Protein AF-A0A1F6HW99-F1 (afdb_monomer_lite)

pLDDT: mean 79.61, std 15.17, range [30.72, 96.81]

Sequence (226 aa):
MNMTMTPEEKVKQETLWVLEHLQEENIVTEEDTIIRFNLVNAIGANVPSHERQKQIIRMLHREKAIKISKETKRGFELRVLKHKFNEIYHFYHEQQGETTATVITQDDSRPLLKVEGTWGYLKFGKYGTKIKIGKANPRASRAFKLLQSLSEPWEVNKTIDAVFEAIRSPKDQDDSRLLDWNTAKTRKVEIIQTAIKELQRDNKLKGKIRFVFNNDKTIVKAVRLV

Radius of gyration: 23.96 Å; chains: 1; bounding box: 46×34×72 Å

Structure (mmCIF, N/CA/C/O backbone):
data_AF-A0A1F6HW99-F1
#
_entry.id   AF-A0A1F6HW99-F1
#
loop_
_atom_site.group_PDB
_atom_site.id
_atom_site.type_symbol
_atom_site.label_atom_id
_atom_site.label_alt_id
_atom_site.label_comp_id
_atom_site.label_asym_id
_atom_site.label_entity_id
_atom_site.label_seq_id
_atom_site.pdbx_PDB_ins_code
_atom_site.Cartn_x
_atom_site.Cartn_y
_atom_site.Cartn_z
_atom_site.occupancy
_atom_site.B_iso_or_equiv
_atom_site.auth_seq_id
_atom_site.auth_comp_id
_atom_site.auth_asym_id
_atom_site.auth_atom_id
_atom_site.pdbx_PDB_model_num
ATOM 1 N N . MET A 1 1 ? 5.426 -21.859 38.510 1.00 34.19 1 MET A N 1
ATOM 2 C CA . MET A 1 1 ? 5.883 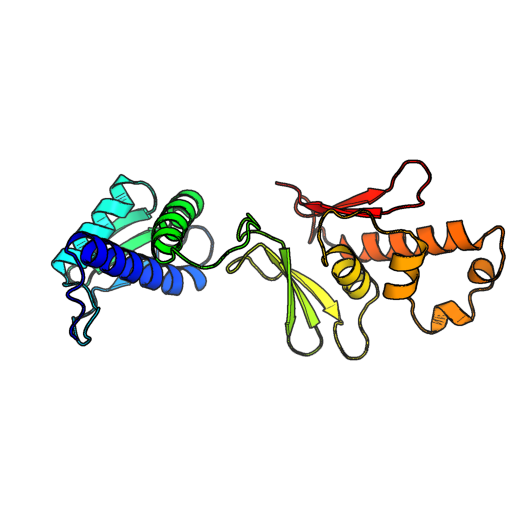-20.576 39.082 1.00 34.19 1 MET A CA 1
ATOM 3 C C . MET A 1 1 ? 4.934 -19.501 38.584 1.00 34.19 1 MET A C 1
ATOM 5 O O . MET A 1 1 ? 4.917 -19.244 37.389 1.00 34.19 1 MET A O 1
ATOM 9 N N . ASN A 1 2 ? 4.078 -18.971 39.462 1.00 38.03 2 ASN A N 1
ATOM 10 C CA . ASN A 1 2 ? 3.153 -17.892 39.118 1.00 38.03 2 ASN A CA 1
ATOM 11 C C . ASN A 1 2 ? 3.969 -16.610 38.960 1.00 38.03 2 ASN A C 1
ATOM 13 O O . ASN A 1 2 ? 4.393 -16.035 39.958 1.00 38.03 2 ASN A O 1
ATOM 17 N N . MET A 1 3 ? 4.226 -16.195 37.721 1.00 45.22 3 MET A N 1
ATOM 18 C CA . MET A 1 3 ? 4.759 -14.863 37.456 1.00 45.22 3 MET A CA 1
ATOM 19 C C . MET A 1 3 ? 3.652 -13.867 37.810 1.00 45.22 3 MET A C 1
ATOM 21 O O . MET A 1 3 ? 2.697 -13.686 37.058 1.00 45.22 3 MET A O 1
ATOM 25 N N . THR A 1 4 ? 3.713 -13.298 39.012 1.00 58.72 4 THR A N 1
ATOM 26 C CA . THR A 1 4 ? 2.857 -12.181 39.408 1.00 58.72 4 THR A CA 1
ATOM 27 C C . THR A 1 4 ? 3.208 -10.991 38.533 1.00 58.72 4 THR A C 1
ATOM 29 O O . THR A 1 4 ? 4.248 -10.367 38.719 1.00 58.72 4 THR A O 1
ATOM 32 N N . MET A 1 5 ? 2.335 -10.724 37.570 1.00 65.44 5 MET A N 1
ATOM 33 C CA . MET A 1 5 ? 2.355 -9.540 36.726 1.00 65.44 5 MET A CA 1
ATOM 34 C C . MET A 1 5 ? 2.449 -8.285 37.597 1.00 65.44 5 MET A C 1
ATOM 36 O O . MET A 1 5 ? 1.689 -8.132 38.561 1.00 65.44 5 MET A O 1
ATOM 40 N N . THR A 1 6 ? 3.394 -7.403 37.290 1.00 77.25 6 THR A N 1
ATOM 41 C CA . THR A 1 6 ? 3.574 -6.160 38.042 1.00 77.25 6 THR A CA 1
ATOM 42 C C . THR A 1 6 ? 2.363 -5.233 37.845 1.00 77.25 6 THR A C 1
ATOM 44 O O . THR A 1 6 ? 1.657 -5.329 36.833 1.00 77.25 6 THR A O 1
ATOM 47 N N . PRO A 1 7 ? 2.086 -4.306 38.783 1.00 72.94 7 PRO A N 1
ATOM 48 C CA . PRO A 1 7 ? 0.990 -3.347 38.631 1.00 72.94 7 PRO A CA 1
ATOM 49 C C . PRO A 1 7 ? 1.069 -2.536 37.328 1.00 72.94 7 PRO A C 1
ATOM 51 O O . PRO A 1 7 ? 0.041 -2.252 36.717 1.00 72.94 7 PRO A O 1
ATOM 54 N N . GLU A 1 8 ? 2.279 -2.202 36.877 1.00 72.00 8 GLU A N 1
ATOM 55 C CA . GLU A 1 8 ? 2.507 -1.466 35.630 1.00 72.00 8 GLU A CA 1
ATOM 56 C C . GLU A 1 8 ? 2.213 -2.314 34.391 1.00 72.00 8 GLU A C 1
ATOM 58 O O . GLU A 1 8 ? 1.542 -1.851 33.468 1.00 72.00 8 GLU A O 1
ATOM 63 N N . GLU A 1 9 ? 2.648 -3.574 34.374 1.00 74.62 9 GLU A N 1
ATOM 64 C CA . GLU A 1 9 ? 2.335 -4.507 33.288 1.00 74.62 9 GLU A CA 1
ATOM 65 C C . GLU A 1 9 ? 0.830 -4.756 33.192 1.00 74.62 9 GLU A C 1
ATOM 67 O O . GLU A 1 9 ? 0.276 -4.754 32.091 1.00 74.62 9 GLU A O 1
ATOM 72 N N . LYS A 1 10 ? 0.146 -4.877 34.337 1.00 78.94 10 LYS A N 1
ATOM 73 C CA . LYS A 1 10 ? -1.314 -5.003 34.398 1.00 78.94 10 LYS A CA 1
ATOM 74 C C . LYS A 1 10 ? -2.009 -3.797 33.769 1.00 78.94 10 LYS A C 1
ATOM 76 O O . LYS A 1 10 ? -2.900 -3.961 32.941 1.00 78.94 10 LYS A O 1
ATOM 81 N N . VAL A 1 11 ? -1.566 -2.582 34.096 1.00 80.44 11 VAL A N 1
ATOM 82 C CA . VAL A 1 11 ? -2.090 -1.347 33.490 1.00 80.44 11 VAL A CA 1
ATOM 83 C C . VAL A 1 11 ? -1.883 -1.332 31.973 1.00 80.44 11 VAL A C 1
ATOM 85 O O . VAL A 1 11 ? -2.802 -0.952 31.240 1.00 80.44 11 VAL A O 1
ATOM 88 N N . LYS A 1 12 ? -0.707 -1.754 31.495 1.00 82.00 12 LYS A N 1
ATOM 89 C 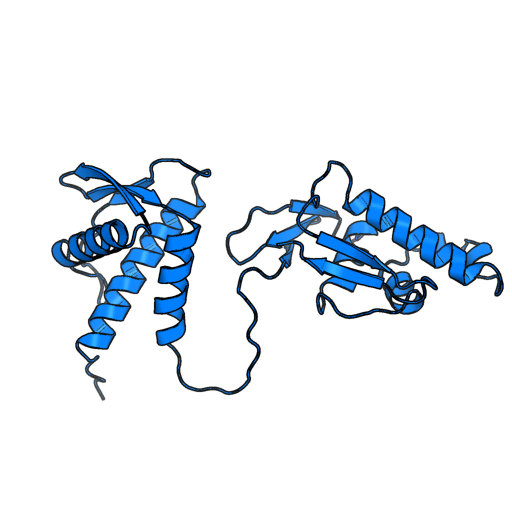CA . LYS A 1 12 ? -0.396 -1.826 30.059 1.00 82.00 12 LYS A CA 1
ATOM 90 C C . LYS A 1 12 ? -1.292 -2.828 29.341 1.00 82.00 12 LYS A C 1
ATOM 92 O O . LYS A 1 12 ? -1.879 -2.483 28.321 1.00 82.00 12 LYS A O 1
ATOM 97 N N . GLN A 1 13 ? -1.446 -4.028 29.893 1.00 82.38 13 GLN A N 1
ATOM 98 C CA . GLN A 1 13 ? -2.299 -5.071 29.325 1.00 82.38 13 GLN A CA 1
ATOM 99 C C . GLN A 1 13 ? -3.769 -4.641 29.277 1.00 82.38 13 GLN A C 1
ATOM 101 O O . GLN A 1 13 ? -4.424 -4.803 28.252 1.00 82.38 13 GLN A O 1
ATOM 106 N N . GLU A 1 14 ? -4.282 -4.037 30.351 1.00 84.38 14 GLU A N 1
ATOM 107 C CA . GLU A 1 14 ? -5.657 -3.532 30.381 1.00 84.38 14 GLU A CA 1
ATOM 108 C C . GLU A 1 14 ? -5.884 -2.417 29.349 1.00 84.38 14 GLU A C 1
ATOM 110 O O . GLU A 1 14 ? -6.943 -2.349 28.725 1.00 84.38 14 GLU A O 1
ATOM 115 N N . THR A 1 15 ? -4.884 -1.553 29.150 1.00 84.62 15 THR A N 1
ATOM 116 C CA . THR A 1 15 ? -4.929 -0.482 28.143 1.00 84.62 15 THR A CA 1
ATOM 117 C C . THR A 1 15 ? -4.913 -1.047 26.727 1.00 84.62 15 THR A C 1
ATOM 119 O O . THR A 1 15 ? -5.729 -0.635 25.899 1.00 84.62 15 THR A O 1
ATOM 122 N N . LEU A 1 16 ? -4.044 -2.026 26.465 1.00 84.00 16 LEU A N 1
ATOM 123 C CA . LEU A 1 16 ? -3.963 -2.720 25.183 1.00 84.00 16 LEU A CA 1
ATOM 124 C C . LEU A 1 16 ? -5.287 -3.417 24.846 1.00 84.00 16 LEU A C 1
ATOM 126 O O . LEU A 1 16 ? -5.781 -3.270 23.734 1.00 84.00 16 LEU A O 1
ATOM 130 N N . TRP A 1 17 ? -5.924 -4.061 25.827 1.00 87.00 17 TRP A N 1
ATOM 131 C CA . TRP A 1 17 ? -7.219 -4.719 25.644 1.00 87.00 17 TRP A CA 1
ATOM 132 C C . TRP A 1 17 ? -8.302 -3.753 25.129 1.00 87.00 17 TRP A C 1
ATOM 134 O O . TRP A 1 17 ? -9.037 -4.077 24.194 1.00 87.00 17 TRP A O 1
ATOM 144 N N . VAL A 1 18 ? -8.392 -2.543 25.702 1.00 84.88 18 VAL A N 1
ATOM 145 C CA . VAL A 1 18 ? -9.369 -1.522 25.265 1.00 84.88 18 VAL A CA 1
ATOM 146 C C . VAL A 1 18 ? -9.036 -1.009 23.865 1.00 84.88 18 VAL A C 1
ATOM 148 O O . VAL A 1 18 ? -9.936 -0.795 23.054 1.00 84.88 18 VAL A O 1
ATOM 151 N N . LEU A 1 19 ? -7.750 -0.815 23.577 1.00 83.44 19 LEU A N 1
ATOM 152 C CA . LEU A 1 19 ? -7.262 -0.384 22.270 1.00 83.44 19 LEU A CA 1
ATOM 153 C C . LEU A 1 19 ? -7.570 -1.416 21.172 1.00 83.44 19 LEU A C 1
ATOM 155 O O . LEU A 1 19 ? -8.015 -1.036 20.093 1.00 83.44 19 LEU A O 1
ATOM 159 N N . GLU A 1 20 ? -7.403 -2.710 21.443 1.00 81.38 20 GLU A N 1
ATOM 160 C CA . GLU A 1 20 ? -7.761 -3.793 20.517 1.00 81.38 20 GLU A CA 1
ATOM 161 C C . GLU A 1 20 ? -9.267 -3.843 20.247 1.00 81.38 20 GLU A C 1
ATOM 163 O O . GLU A 1 20 ? -9.675 -3.864 19.086 1.00 81.38 20 GLU A O 1
ATOM 168 N N . HIS A 1 21 ? -10.097 -3.745 21.291 1.00 79.94 21 HIS A N 1
ATOM 169 C CA . HIS A 1 21 ? -11.558 -3.722 21.141 1.00 79.94 21 HIS A CA 1
ATOM 170 C C . HIS A 1 21 ? -12.042 -2.515 20.328 1.00 79.94 21 HIS A C 1
ATOM 172 O O . HIS A 1 21 ? -12.944 -2.630 19.500 1.00 79.94 21 HIS A O 1
ATOM 178 N N . LEU A 1 22 ? -11.432 -1.344 20.529 1.00 78.69 22 LEU A N 1
ATOM 179 C CA . LEU A 1 22 ? -11.720 -0.166 19.708 1.00 78.69 22 LEU A CA 1
ATOM 180 C C . LEU A 1 22 ? -11.269 -0.349 18.258 1.00 78.69 22 LEU A C 1
ATOM 182 O O . LEU A 1 22 ? -11.933 0.148 17.351 1.00 78.69 22 LEU A O 1
ATOM 186 N N . GLN A 1 23 ? -10.153 -1.044 18.031 1.00 70.88 23 GLN A N 1
ATOM 187 C CA . GLN A 1 23 ? -9.629 -1.289 16.695 1.00 70.88 23 GLN A CA 1
ATOM 188 C C . GLN A 1 23 ? -10.529 -2.240 15.895 1.00 70.88 23 GLN A C 1
ATOM 190 O O . GLN A 1 23 ? -10.781 -1.970 14.723 1.00 70.88 23 GLN A O 1
ATOM 195 N N . GLU A 1 24 ? -11.047 -3.308 16.505 1.00 66.69 24 GLU A N 1
ATOM 196 C CA . GLU A 1 24 ? -11.970 -4.253 15.854 1.00 66.69 24 GLU A CA 1
ATOM 197 C C . GLU A 1 24 ? -13.248 -3.566 15.350 1.00 66.69 24 GLU A C 1
ATOM 199 O O . GLU A 1 24 ? -13.611 -3.721 14.183 1.00 66.69 24 GLU A O 1
ATOM 204 N N . GLU A 1 25 ? -13.871 -2.733 16.187 1.00 59.91 25 GLU A N 1
ATOM 205 C CA . GLU A 1 25 ? -15.075 -1.963 15.838 1.00 59.91 25 GLU A CA 1
ATOM 206 C C . GLU A 1 25 ? -14.787 -0.872 14.786 1.00 59.91 25 GLU A C 1
ATOM 208 O O . GLU A 1 25 ? -15.598 -0.612 13.897 1.00 59.91 25 GLU A O 1
ATOM 213 N N . ASN A 1 26 ? -13.603 -0.252 14.836 1.00 55.53 26 ASN A N 1
ATOM 214 C CA . ASN A 1 26 ? -13.198 0.811 13.911 1.00 55.53 26 ASN A CA 1
ATOM 215 C C . ASN A 1 26 ? -12.829 0.292 12.505 1.00 55.53 26 ASN A C 1
ATOM 217 O O . ASN A 1 26 ? -12.991 1.018 11.526 1.00 55.53 26 ASN A O 1
ATOM 221 N N . ILE A 1 27 ? -12.364 -0.960 12.365 1.00 49.56 27 ILE A N 1
ATOM 222 C CA . ILE A 1 27 ? -12.040 -1.581 11.059 1.00 49.56 27 ILE A CA 1
ATOM 223 C C . ILE A 1 27 ? -13.280 -1.702 10.153 1.00 49.56 27 ILE A C 1
ATOM 225 O O . ILE A 1 27 ? -13.142 -1.748 8.929 1.00 49.56 27 ILE A O 1
ATOM 229 N N . VAL A 1 28 ? -14.481 -1.741 10.734 1.00 42.59 28 VAL A N 1
ATOM 230 C CA . VAL A 1 28 ? -15.745 -1.948 10.008 1.00 42.59 28 VAL A CA 1
ATOM 231 C C . VAL A 1 28 ? -16.322 -0.641 9.446 1.00 42.59 28 VAL A C 1
ATOM 233 O O . VAL A 1 28 ? -17.166 -0.678 8.552 1.00 42.59 28 VAL A O 1
ATOM 236 N N . THR A 1 29 ? -15.864 0.519 9.920 1.00 45.72 29 THR A N 1
ATOM 237 C CA . THR A 1 29 ? -16.531 1.805 9.669 1.00 45.72 29 THR A CA 1
ATOM 238 C C . THR A 1 29 ? -15.678 2.776 8.836 1.00 45.72 29 THR A C 1
ATOM 240 O O . THR A 1 29 ? -14.449 2.754 8.907 1.00 45.72 29 THR A O 1
ATOM 243 N N . GLU A 1 30 ? -16.313 3.614 8.007 1.00 52.53 30 GLU A N 1
ATOM 244 C CA . GLU A 1 30 ? -15.634 4.599 7.148 1.00 52.53 30 GLU A CA 1
ATOM 245 C C . GLU A 1 30 ? -14.900 5.688 7.965 1.00 52.53 30 GLU A C 1
ATOM 247 O O . GLU A 1 30 ? -15.044 5.811 9.183 1.00 52.53 30 GLU A O 1
ATOM 252 N N . GLU A 1 31 ? -14.048 6.486 7.313 1.00 51.31 31 GLU A N 1
ATOM 253 C CA . GLU A 1 31 ? -13.429 7.626 7.994 1.00 51.31 31 GLU A CA 1
ATOM 254 C C . GLU A 1 31 ? -14.511 8.614 8.438 1.00 51.31 31 GLU A C 1
ATOM 256 O O . GLU A 1 31 ? -15.265 9.118 7.615 1.00 51.31 31 GLU A O 1
ATOM 261 N N . ASP A 1 32 ? -14.552 8.883 9.748 1.00 57.50 32 ASP A N 1
ATOM 262 C CA . ASP A 1 32 ? -15.412 9.862 10.435 1.00 57.50 32 ASP A CA 1
ATOM 263 C C . ASP A 1 32 ? -16.762 9.360 11.005 1.00 57.50 32 ASP A C 1
ATOM 265 O O . ASP A 1 32 ? -17.496 10.134 11.637 1.00 57.50 32 ASP A O 1
ATOM 269 N N . THR A 1 33 ? -17.053 8.058 10.913 1.00 66.50 33 THR A N 1
ATOM 270 C CA . THR A 1 33 ? -18.230 7.445 11.561 1.00 66.50 33 THR A CA 1
ATOM 271 C C . THR A 1 33 ? -18.107 7.333 13.085 1.00 66.50 33 THR A C 1
ATOM 273 O O . THR A 1 33 ? -17.031 7.121 13.646 1.00 66.50 33 THR A O 1
ATOM 276 N N . ILE A 1 34 ? -19.241 7.501 13.773 1.00 79.00 34 ILE A N 1
ATOM 277 C CA . ILE A 1 34 ? -19.360 7.280 15.219 1.00 79.00 34 ILE A CA 1
ATOM 278 C C . ILE A 1 34 ? -19.424 5.770 15.462 1.00 79.00 34 ILE A C 1
ATOM 280 O O . ILE A 1 34 ? -20.323 5.107 14.949 1.00 79.00 34 ILE A O 1
ATOM 284 N N . ILE A 1 35 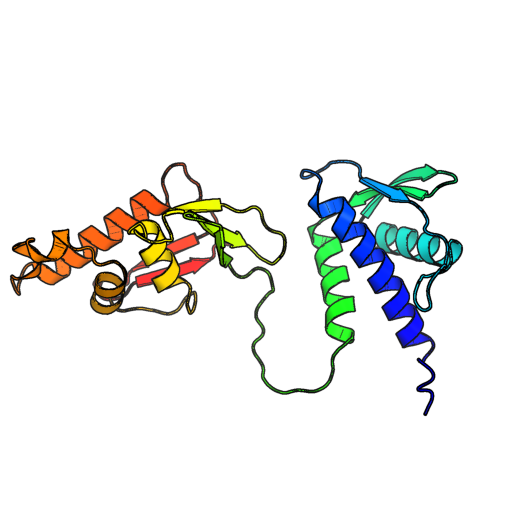? -18.503 5.247 16.267 1.00 82.88 35 ILE A N 1
ATOM 285 C CA . ILE A 1 35 ? -18.496 3.854 16.717 1.00 82.88 35 ILE A CA 1
ATOM 286 C C . ILE A 1 35 ? -19.068 3.739 18.128 1.00 82.88 35 ILE A C 1
ATOM 288 O O . ILE A 1 35 ? -19.013 4.684 18.924 1.00 82.88 35 ILE A O 1
ATOM 292 N N . ARG A 1 36 ? -19.610 2.563 18.450 1.00 82.31 36 ARG A N 1
ATOM 293 C CA . ARG A 1 36 ? -20.165 2.267 19.769 1.00 82.31 36 ARG A CA 1
ATOM 294 C C . ARG A 1 36 ? -19.263 1.292 20.512 1.00 82.31 36 ARG A C 1
ATOM 296 O O . ARG A 1 36 ? -19.258 0.107 20.219 1.00 82.31 36 ARG A O 1
ATOM 303 N N . PHE A 1 37 ? -18.566 1.781 21.528 1.00 85.00 37 PHE A N 1
ATOM 304 C CA . PHE A 1 37 ? -17.830 0.936 22.459 1.00 85.00 37 PHE A CA 1
ATOM 305 C C . PHE A 1 37 ? -18.759 0.491 23.590 1.00 85.00 37 PHE A C 1
ATOM 307 O O . PHE A 1 37 ? -19.200 1.324 24.384 1.00 85.00 37 PHE A O 1
ATOM 314 N N . ASN A 1 38 ? -19.065 -0.802 23.680 1.00 85.06 38 ASN A N 1
ATOM 315 C CA . ASN A 1 38 ? -19.860 -1.353 24.779 1.00 85.06 38 ASN A CA 1
ATOM 316 C C . ASN A 1 38 ? -18.945 -1.848 25.905 1.00 85.06 38 ASN A C 1
ATOM 318 O O . ASN A 1 38 ? -17.924 -2.474 25.645 1.00 85.06 38 ASN A O 1
ATOM 322 N N . LEU A 1 39 ? -19.330 -1.590 27.156 1.00 84.19 39 LEU A N 1
ATOM 323 C CA . LEU A 1 39 ? -18.627 -2.137 28.315 1.00 84.19 39 LEU A CA 1
ATOM 324 C C . LEU A 1 39 ? -18.813 -3.654 28.348 1.00 84.19 39 LEU A C 1
ATOM 326 O O . LEU A 1 39 ? -19.944 -4.143 28.289 1.00 84.19 39 LEU A O 1
ATOM 330 N N . VAL A 1 40 ? -17.703 -4.379 28.447 1.00 81.75 40 VAL A N 1
ATOM 331 C CA . VAL A 1 40 ? -17.701 -5.844 28.467 1.00 81.75 40 VAL A CA 1
ATOM 332 C C . VAL A 1 40 ? -17.546 -6.329 29.901 1.00 81.75 40 VAL A C 1
ATOM 334 O O . VAL A 1 40 ? -16.633 -5.900 30.610 1.00 81.75 40 VAL A O 1
ATOM 337 N N . ASN A 1 41 ? -18.419 -7.246 30.320 1.00 74.44 41 ASN A N 1
ATOM 338 C CA . ASN A 1 41 ? -18.312 -7.882 31.629 1.00 74.44 41 ASN A CA 1
ATOM 339 C C . ASN A 1 41 ? -17.010 -8.692 31.720 1.00 74.44 41 ASN A C 1
ATOM 341 O O . ASN A 1 41 ? -16.638 -9.396 30.780 1.00 74.44 41 ASN A O 1
ATOM 345 N N . ALA A 1 42 ? -16.345 -8.646 32.873 1.00 64.56 42 ALA A N 1
ATOM 346 C CA . ALA A 1 42 ? -15.118 -9.399 33.114 1.00 64.56 42 ALA A CA 1
ATOM 347 C C . ALA A 1 42 ? -15.413 -10.902 33.285 1.00 64.56 42 ALA A C 1
ATOM 349 O O . ALA A 1 42 ? -15.581 -11.384 34.400 1.00 64.56 42 ALA A O 1
ATOM 350 N N . ILE A 1 43 ? -15.521 -11.634 32.170 1.00 56.03 43 ILE A N 1
ATOM 351 C CA . ILE A 1 43 ? -15.781 -13.089 32.153 1.00 56.03 43 ILE A CA 1
ATOM 352 C C . ILE A 1 43 ? -14.477 -13.894 31.919 1.00 56.03 43 ILE A C 1
ATOM 354 O O . ILE A 1 43 ? -14.478 -15.118 31.975 1.00 56.03 43 ILE A O 1
ATOM 358 N N . GLY A 1 44 ? -13.329 -13.232 31.719 1.00 56.16 44 GLY A N 1
ATOM 359 C CA . GLY A 1 44 ? -12.031 -13.882 31.487 1.00 56.16 44 GLY A CA 1
ATOM 360 C C . GLY A 1 44 ? -10.874 -13.241 32.258 1.00 56.16 44 GLY A C 1
ATOM 361 O O . GLY A 1 44 ? -10.975 -12.101 32.707 1.00 56.16 44 GLY A O 1
ATOM 362 N N . ALA A 1 45 ? -9.759 -13.973 32.371 1.00 55.44 45 ALA A N 1
ATOM 363 C CA . ALA A 1 45 ? -8.607 -13.643 33.224 1.00 55.44 45 ALA A CA 1
ATOM 364 C C . ALA A 1 45 ? -7.890 -12.313 32.903 1.00 55.44 45 ALA A C 1
ATOM 366 O O . ALA A 1 45 ? -7.087 -11.861 33.710 1.00 55.44 45 ALA A O 1
ATOM 367 N N . ASN A 1 46 ? -8.202 -11.666 31.776 1.00 66.69 46 ASN A N 1
ATOM 368 C CA . ASN A 1 46 ? -7.511 -10.467 31.286 1.00 66.69 46 ASN A CA 1
ATOM 369 C C . ASN A 1 46 ? -8.469 -9.340 30.847 1.00 66.69 46 ASN A C 1
ATOM 371 O O . ASN A 1 46 ? -8.060 -8.436 30.123 1.00 66.69 46 ASN A O 1
ATOM 375 N N . VAL A 1 47 ? -9.752 -9.395 31.232 1.00 76.62 47 VAL A N 1
ATOM 376 C CA . VAL A 1 47 ? -10.728 -8.348 30.881 1.00 76.62 47 VAL A CA 1
ATOM 377 C C . VAL A 1 47 ? -10.719 -7.257 31.961 1.00 76.62 47 VAL A C 1
ATOM 379 O O . VAL A 1 47 ? -10.984 -7.567 33.127 1.00 76.62 47 VAL A O 1
ATOM 382 N N . PRO A 1 48 ? -10.457 -5.981 31.618 1.00 84.06 48 PRO A N 1
ATOM 383 C CA . PRO A 1 48 ? -10.476 -4.896 32.592 1.00 84.06 48 PRO A CA 1
ATOM 384 C C . PRO A 1 48 ? -11.877 -4.712 33.183 1.00 84.06 48 PRO A C 1
ATOM 386 O O . PRO A 1 48 ? -12.882 -4.916 32.501 1.00 84.06 48 PRO A O 1
ATOM 389 N N . SER A 1 49 ? -11.971 -4.259 34.435 1.00 85.88 49 SER A N 1
ATOM 390 C CA . SER A 1 49 ? -13.268 -3.916 35.035 1.00 85.88 49 SER A CA 1
ATOM 391 C C . SER A 1 49 ? -13.964 -2.789 34.258 1.00 85.88 49 SER A C 1
ATOM 393 O O . SER A 1 49 ? -13.308 -1.987 33.593 1.00 85.88 49 SER A O 1
ATOM 395 N N . HIS A 1 50 ? -15.290 -2.660 34.374 1.00 87.38 50 HIS A N 1
ATOM 396 C CA . HIS A 1 50 ? -16.021 -1.565 33.718 1.00 87.38 50 HIS A CA 1
ATOM 397 C C . HIS A 1 50 ? -15.463 -0.184 34.073 1.00 87.38 50 HIS A C 1
ATOM 399 O O . HIS A 1 50 ? -15.348 0.677 33.204 1.00 87.38 50 HIS A O 1
ATOM 405 N N . GLU A 1 51 ? -15.096 0.027 35.338 1.00 86.88 51 GLU A N 1
ATOM 406 C CA . GLU A 1 51 ? -14.510 1.294 35.770 1.00 86.88 51 GLU A CA 1
ATOM 407 C C . GLU A 1 51 ? -13.155 1.528 35.100 1.00 86.88 51 GLU A C 1
ATOM 409 O O . GLU A 1 51 ? -12.866 2.629 34.632 1.00 86.88 51 GLU A O 1
ATOM 414 N N . ARG A 1 52 ? -12.360 0.466 34.952 1.00 87.31 52 ARG A N 1
ATOM 415 C CA . ARG A 1 52 ? -11.072 0.536 34.274 1.00 87.31 52 ARG A CA 1
ATOM 416 C C . ARG A 1 52 ? -11.213 0.824 32.782 1.00 87.31 52 ARG A C 1
ATOM 418 O O . ARG A 1 52 ? -10.534 1.712 32.273 1.00 87.31 52 ARG A O 1
ATOM 425 N N . GLN A 1 53 ? -12.145 0.154 32.103 1.00 88.31 53 GLN A N 1
ATOM 426 C CA . GLN A 1 53 ? -12.475 0.426 30.701 1.00 88.31 53 GLN A CA 1
ATOM 427 C C . GLN A 1 53 ? -12.871 1.900 30.516 1.00 88.31 53 GLN A C 1
ATOM 429 O O . GLN A 1 53 ? -12.322 2.585 29.656 1.00 88.31 53 GLN A O 1
ATOM 434 N N . LYS A 1 54 ? -13.750 2.439 31.377 1.00 89.50 54 LYS A N 1
ATOM 435 C CA . LYS A 1 54 ? -14.140 3.862 31.344 1.00 89.50 54 LYS A CA 1
ATOM 436 C C . LYS A 1 54 ? -12.953 4.804 31.542 1.00 89.50 54 LYS A C 1
ATOM 438 O O . LYS A 1 54 ? -12.858 5.813 30.844 1.00 89.50 54 LYS A O 1
ATOM 443 N N . GLN A 1 55 ? -12.060 4.504 32.486 1.00 90.12 55 GLN A N 1
ATOM 444 C CA . GLN A 1 55 ? -10.863 5.312 32.729 1.00 90.12 55 GLN A CA 1
ATOM 445 C C . GLN A 1 55 ? -9.948 5.353 31.505 1.00 90.12 55 GLN A C 1
ATOM 447 O O . GLN A 1 55 ? -9.509 6.436 31.121 1.00 90.12 55 GLN A O 1
ATOM 452 N N . ILE A 1 56 ? -9.711 4.207 30.864 1.00 91.06 56 ILE A N 1
ATOM 453 C CA . ILE A 1 56 ? -8.873 4.120 29.664 1.00 91.06 56 ILE A CA 1
ATOM 454 C C . ILE A 1 56 ? -9.518 4.884 28.502 1.00 91.06 56 ILE A C 1
ATOM 456 O O . ILE A 1 56 ? -8.848 5.690 27.863 1.00 91.06 56 ILE A O 1
ATOM 460 N N . ILE A 1 57 ? -10.829 4.744 28.280 1.00 91.75 57 ILE A N 1
ATOM 461 C CA . ILE A 1 57 ? -11.555 5.540 27.274 1.00 91.75 57 ILE A CA 1
ATOM 462 C C . ILE A 1 57 ? -11.392 7.046 27.543 1.00 91.75 57 ILE A C 1
ATOM 464 O O . ILE A 1 57 ? -11.052 7.816 26.646 1.00 91.75 57 ILE A O 1
ATOM 468 N N . ARG A 1 58 ? -11.556 7.495 28.792 1.00 90.25 58 ARG A N 1
ATOM 469 C CA . ARG A 1 58 ? -11.365 8.911 29.153 1.00 90.25 58 ARG A CA 1
ATOM 470 C C . ARG A 1 58 ? -9.918 9.377 28.985 1.00 90.25 58 ARG A C 1
ATOM 472 O O . ARG A 1 58 ? -9.703 10.526 28.607 1.00 90.25 58 ARG A O 1
ATOM 479 N N . MET A 1 59 ? -8.939 8.514 29.243 1.00 91.81 59 MET A N 1
ATOM 480 C CA . MET A 1 59 ? -7.526 8.791 28.978 1.00 91.81 59 MET A CA 1
ATOM 481 C C . MET A 1 59 ? -7.289 8.985 27.477 1.00 91.81 59 MET A C 1
ATOM 483 O O . MET A 1 59 ? -6.784 10.030 27.082 1.00 91.81 59 MET A O 1
ATOM 487 N N . LEU A 1 60 ? -7.743 8.054 26.632 1.00 89.69 60 LEU A N 1
ATOM 488 C CA . LEU A 1 60 ? -7.621 8.162 25.173 1.00 89.69 60 LEU A CA 1
ATOM 489 C C . LEU A 1 60 ? -8.305 9.423 24.622 1.00 89.69 60 LEU A C 1
ATOM 491 O O . LEU A 1 60 ? -7.838 10.014 23.648 1.00 89.69 60 LEU A O 1
ATOM 495 N N . HIS A 1 61 ? -9.394 9.863 25.257 1.00 89.94 61 HIS A N 1
ATOM 496 C CA . HIS A 1 61 ? -10.044 11.129 24.930 1.00 89.94 61 HIS A CA 1
ATOM 497 C C . HIS A 1 61 ? -9.163 12.345 25.246 1.00 89.94 61 HIS A C 1
ATOM 499 O O . HIS A 1 61 ? -9.021 13.237 24.412 1.00 89.94 61 HIS A O 1
ATOM 505 N N . ARG A 1 62 ? -8.542 12.380 26.434 1.00 88.81 62 ARG A N 1
ATOM 506 C CA . ARG A 1 62 ? -7.613 13.457 26.831 1.00 88.81 62 ARG A CA 1
ATOM 507 C C . ARG A 1 62 ? -6.392 13.518 25.916 1.00 88.81 62 ARG A C 1
ATOM 509 O O . ARG A 1 62 ? -5.992 14.605 25.515 1.00 88.81 62 ARG A O 1
ATOM 516 N N . GLU A 1 63 ? -5.878 12.354 25.531 1.00 85.06 63 GLU A N 1
ATOM 517 C CA . GLU A 1 63 ? -4.756 12.201 24.600 1.00 85.06 63 GLU A CA 1
ATOM 518 C C . GLU A 1 63 ? -5.116 12.518 23.141 1.00 85.06 63 GLU A C 1
ATOM 520 O O . GLU A 1 63 ? -4.261 12.446 22.261 1.00 85.06 63 GLU A O 1
ATOM 525 N N . LYS A 1 64 ? -6.378 12.876 22.857 1.00 86.69 64 LYS A N 1
ATOM 526 C CA . LYS A 1 64 ? -6.887 13.151 21.504 1.00 86.69 64 LYS A CA 1
ATOM 527 C C . LYS A 1 64 ? -6.723 11.966 20.543 1.00 86.69 64 LYS A C 1
ATOM 529 O O . LYS A 1 64 ? -6.640 12.164 19.334 1.00 86.69 64 LYS A O 1
ATOM 534 N N . ALA A 1 65 ? -6.707 10.737 21.057 1.00 84.56 65 ALA A N 1
ATOM 535 C CA . ALA A 1 65 ? -6.795 9.519 20.251 1.00 84.56 65 ALA A CA 1
ATOM 536 C C . ALA A 1 65 ? -8.242 9.175 19.886 1.00 84.56 65 ALA A C 1
ATOM 538 O O . ALA A 1 65 ? -8.500 8.555 18.857 1.00 84.56 65 ALA A O 1
ATOM 539 N N . ILE A 1 66 ? -9.200 9.617 20.698 1.00 90.00 66 ILE A N 1
ATOM 540 C CA . ILE A 1 66 ? -10.629 9.501 20.414 1.00 90.00 66 ILE A CA 1
ATOM 541 C C . ILE A 1 66 ? -11.352 10.803 20.761 1.00 90.00 66 ILE A C 1
ATOM 543 O O . ILE A 1 66 ? -10.869 11.609 21.554 1.00 90.00 66 ILE A O 1
ATOM 547 N N . LYS A 1 67 ? -12.549 10.985 20.210 1.00 89.19 67 LYS A N 1
ATOM 548 C CA . LYS A 1 67 ? -13.498 12.032 20.591 1.00 89.19 67 LYS A CA 1
ATOM 549 C C . LYS A 1 67 ? -14.777 11.374 21.091 1.00 89.19 67 LYS A C 1
ATOM 551 O O . LYS A 1 67 ? -15.424 10.662 20.332 1.00 89.19 67 LYS A O 1
ATOM 556 N N . ILE A 1 68 ? -15.139 11.587 22.352 1.00 90.50 68 ILE A N 1
ATOM 557 C CA . ILE A 1 68 ? -16.368 11.019 22.915 1.00 90.50 68 ILE A CA 1
ATOM 558 C C . ILE A 1 68 ? -17.533 11.900 22.465 1.00 90.50 68 ILE A C 1
ATOM 560 O O . ILE A 1 68 ? -17.555 13.095 22.753 1.00 90.50 68 ILE A O 1
ATOM 564 N N . SER A 1 69 ? -18.493 11.310 21.760 1.00 88.00 69 SER A N 1
ATOM 565 C CA . SER A 1 69 ? -19.736 11.976 21.366 1.00 88.00 69 SER A CA 1
ATOM 566 C C . SER A 1 69 ? -20.786 11.864 22.467 1.00 88.00 69 SER A C 1
ATOM 568 O O . SER A 1 69 ? -21.483 12.834 22.756 1.00 88.00 69 SER A O 1
ATOM 570 N N . LYS A 1 70 ? -20.899 10.689 23.102 1.00 88.56 70 LYS A N 1
ATOM 571 C CA . LYS A 1 70 ? -21.887 10.430 24.157 1.00 88.56 70 LYS A CA 1
ATOM 572 C C . LYS A 1 70 ? -21.440 9.311 25.094 1.00 88.56 70 LYS A C 1
ATOM 574 O O . LYS A 1 70 ? -20.974 8.268 24.647 1.00 88.56 70 LYS A O 1
ATOM 579 N N . GLU A 1 71 ? -21.647 9.495 26.396 1.00 90.25 71 GLU A N 1
ATOM 580 C CA . GLU A 1 71 ? -21.537 8.424 27.395 1.00 90.25 71 GLU A CA 1
ATOM 581 C C . GLU A 1 71 ? -22.938 7.864 27.696 1.00 90.25 71 GLU A C 1
ATOM 583 O O . GLU A 1 71 ? -23.906 8.602 27.885 1.00 90.25 71 GLU A O 1
ATOM 588 N N . THR A 1 72 ? -23.068 6.540 27.710 1.00 84.69 72 THR A N 1
ATOM 589 C CA . THR A 1 72 ? -24.313 5.812 27.983 1.00 84.69 72 THR A CA 1
ATOM 590 C C . THR A 1 72 ? -24.102 4.823 29.127 1.00 84.69 72 THR A C 1
ATOM 592 O O . THR A 1 72 ? -22.978 4.437 29.438 1.00 84.69 72 THR A O 1
ATOM 595 N N . LYS A 1 73 ? -25.192 4.316 29.722 1.00 80.62 73 LYS A N 1
ATOM 596 C CA . LYS A 1 73 ? -25.104 3.272 30.763 1.00 80.62 73 LYS A CA 1
ATOM 597 C C . LYS A 1 73 ? -24.375 2.001 30.299 1.00 80.62 73 LYS A C 1
ATOM 599 O O . LYS A 1 73 ? -23.854 1.275 31.135 1.00 80.62 73 LYS A O 1
ATOM 604 N N . ARG A 1 74 ? -24.366 1.728 28.988 1.00 80.38 74 ARG A N 1
ATOM 605 C CA . ARG A 1 74 ? -23.783 0.519 28.386 1.00 80.38 74 ARG A CA 1
ATOM 606 C C . ARG A 1 74 ? -22.400 0.748 27.766 1.00 80.38 74 ARG A C 1
ATOM 608 O O . ARG A 1 74 ? -21.814 -0.215 27.296 1.00 80.38 74 ARG A O 1
ATOM 615 N N . GLY A 1 75 ? -21.877 1.977 27.766 1.00 88.50 75 GLY A N 1
ATOM 616 C CA . GLY A 1 75 ? -20.602 2.318 27.128 1.00 88.50 75 GLY A CA 1
ATOM 617 C C . GLY A 1 75 ? -20.627 3.678 26.436 1.00 88.50 75 GLY A C 1
ATOM 618 O O . GLY A 1 75 ? -21.338 4.575 26.881 1.00 88.50 75 GLY A O 1
ATOM 619 N N . PHE A 1 76 ? -19.880 3.844 25.350 1.00 89.12 76 PHE A N 1
ATOM 620 C CA . PHE A 1 76 ? -19.609 5.137 24.724 1.00 89.12 76 PHE A CA 1
ATOM 621 C C . PHE A 1 76 ? -19.928 5.133 23.231 1.00 89.12 76 PHE A C 1
ATOM 623 O O . PHE A 1 76 ? -19.632 4.176 22.525 1.00 89.12 76 PHE A O 1
ATOM 630 N N . GLU A 1 77 ? -20.479 6.237 22.745 1.00 88.12 77 GLU A N 1
ATOM 631 C CA . GLU A 1 77 ? -20.465 6.591 21.328 1.00 88.12 77 GLU A CA 1
ATOM 632 C C . GLU A 1 77 ? -19.303 7.558 21.123 1.00 88.12 77 GLU A C 1
ATOM 634 O O . GLU A 1 77 ? -19.231 8.607 21.772 1.00 88.12 77 GLU A O 1
ATOM 639 N N . LEU A 1 78 ? -18.359 7.192 20.268 1.00 89.69 78 LEU A N 1
ATOM 640 C CA . LEU A 1 78 ? -17.109 7.920 20.105 1.00 89.69 78 LEU A CA 1
ATOM 641 C C . LEU A 1 78 ? -16.614 7.845 18.666 1.00 89.69 78 LEU A C 1
ATOM 643 O O . LEU A 1 78 ? -17.034 7.005 17.880 1.00 89.69 78 LEU A O 1
ATOM 647 N N . ARG A 1 79 ? -15.698 8.740 18.326 1.00 84.94 79 ARG A N 1
ATOM 648 C CA . ARG A 1 79 ? -14.977 8.764 17.058 1.00 84.94 79 ARG A CA 1
ATOM 649 C C . ARG A 1 79 ? -13.507 8.486 17.315 1.00 84.94 79 ARG A C 1
ATOM 651 O O . ARG A 1 79 ? -12.932 9.067 18.233 1.00 84.94 79 ARG A O 1
ATOM 658 N N . VAL A 1 80 ? -12.888 7.657 16.483 1.00 83.12 80 VAL A N 1
ATOM 659 C CA . VAL A 1 80 ? -11.451 7.378 16.568 1.00 83.12 80 VAL A CA 1
ATOM 660 C C . VAL A 1 80 ? -10.667 8.376 15.720 1.00 83.12 80 VAL A C 1
ATOM 662 O O . VAL A 1 80 ? -10.924 8.542 14.529 1.00 83.12 80 VAL A O 1
ATOM 665 N N . LEU A 1 81 ? -9.685 9.042 16.327 1.00 82.25 81 LEU A N 1
ATOM 666 C CA . LEU A 1 81 ? -8.781 9.972 15.654 1.00 82.25 81 LEU A CA 1
ATOM 667 C C . LEU A 1 81 ? -7.549 9.191 15.184 1.00 82.25 81 LEU A C 1
ATOM 669 O O . LEU A 1 81 ? -6.535 9.126 15.878 1.00 82.25 81 LEU A O 1
ATOM 673 N N . LYS A 1 82 ? -7.669 8.565 14.003 1.00 73.44 82 LYS A N 1
ATOM 674 C CA . LYS A 1 82 ? -6.766 7.509 13.498 1.00 73.44 82 LYS A CA 1
ATOM 675 C C . LYS A 1 82 ? -5.274 7.773 13.702 1.00 73.44 82 LYS A C 1
ATOM 677 O O . LYS A 1 82 ? -4.579 6.880 14.166 1.00 73.44 82 LYS A O 1
ATOM 682 N N . HIS A 1 83 ? -4.782 8.973 13.388 1.00 72.31 83 HIS A N 1
ATOM 683 C CA . HIS A 1 83 ? -3.358 9.293 13.544 1.00 72.31 83 HIS A CA 1
ATOM 684 C C . HIS A 1 83 ? -2.889 9.105 14.993 1.00 72.31 83 HIS A C 1
ATOM 686 O O . HIS A 1 83 ? -1.969 8.337 15.259 1.00 72.31 83 HIS A O 1
ATOM 692 N N . LYS A 1 84 ? -3.554 9.776 15.941 1.00 75.81 84 LYS A N 1
ATOM 693 C CA . LYS A 1 84 ? -3.163 9.749 17.353 1.00 75.81 84 LYS A CA 1
ATOM 694 C C . LYS A 1 84 ? -3.523 8.425 18.027 1.00 75.81 84 LYS A C 1
ATOM 696 O O . LYS A 1 84 ? -2.803 7.970 18.905 1.00 75.81 84 LYS A O 1
ATOM 701 N N . PHE A 1 85 ? -4.601 7.778 17.587 1.00 81.38 85 PHE A N 1
ATOM 702 C CA . PHE A 1 85 ? -4.952 6.435 18.038 1.00 81.38 85 PHE A CA 1
ATOM 703 C C . PHE A 1 85 ? -3.885 5.403 17.664 1.00 81.38 85 PHE A C 1
ATOM 705 O O . PHE A 1 85 ? -3.446 4.657 18.533 1.00 81.38 85 PHE A O 1
ATOM 712 N N . ASN A 1 86 ? -3.430 5.393 16.407 1.00 74.75 86 ASN A N 1
ATOM 713 C CA . ASN A 1 86 ? -2.400 4.461 15.949 1.00 74.75 86 ASN A CA 1
ATOM 714 C C . ASN A 1 86 ? -1.080 4.675 16.698 1.00 74.75 86 ASN A C 1
ATOM 716 O O . ASN A 1 86 ? -0.454 3.704 17.100 1.00 74.75 86 ASN A O 1
ATOM 720 N N . GLU A 1 87 ? -0.683 5.928 16.934 1.00 75.88 87 GLU A N 1
ATOM 721 C CA . GLU A 1 87 ? 0.511 6.267 17.721 1.00 75.88 87 GLU A CA 1
ATOM 722 C C . GLU A 1 87 ? 0.475 5.622 19.118 1.00 75.88 87 GLU A C 1
ATOM 724 O O . GLU A 1 87 ? 1.417 4.936 19.514 1.00 75.88 87 GLU A O 1
ATOM 729 N N . ILE A 1 88 ? -0.642 5.772 19.840 1.00 79.19 88 ILE A N 1
ATOM 730 C CA . ILE A 1 88 ? -0.813 5.168 21.170 1.00 79.19 88 ILE A CA 1
ATOM 731 C C . ILE A 1 88 ? -0.895 3.641 21.069 1.00 79.19 88 ILE A C 1
ATOM 733 O O . ILE A 1 88 ? -0.282 2.942 21.871 1.00 79.19 88 ILE A O 1
ATOM 737 N N . TYR A 1 89 ? -1.613 3.112 20.076 1.00 79.56 89 TYR A N 1
ATOM 738 C CA . TYR A 1 89 ? -1.717 1.673 19.842 1.00 79.56 89 TYR A CA 1
ATOM 739 C C . TYR A 1 89 ? -0.335 1.029 19.666 1.00 79.56 89 TYR A C 1
ATOM 741 O O . TYR A 1 89 ? -0.020 0.060 20.354 1.00 79.56 89 TYR A O 1
ATOM 749 N N . HIS A 1 90 ? 0.515 1.600 18.808 1.00 74.56 90 HIS A N 1
ATOM 750 C CA . HIS A 1 90 ? 1.871 1.101 18.574 1.00 74.56 90 HIS A CA 1
ATOM 751 C C . HIS A 1 90 ? 2.750 1.213 19.822 1.00 74.56 90 HIS A C 1
ATOM 753 O O . HIS A 1 90 ? 3.408 0.238 20.170 1.00 74.56 90 HIS A O 1
ATOM 759 N N . PHE A 1 91 ? 2.686 2.327 20.559 1.00 80.12 91 PHE A N 1
ATOM 760 C CA . PHE A 1 91 ? 3.445 2.498 21.802 1.00 80.12 91 PHE A CA 1
ATOM 761 C C . PHE A 1 91 ? 3.169 1.385 22.828 1.00 80.12 91 PHE A C 1
ATOM 763 O O . PHE A 1 91 ? 4.100 0.820 23.401 1.00 80.12 91 PHE A O 1
ATOM 770 N N . TYR A 1 92 ? 1.899 1.028 23.048 1.00 74.31 92 TYR A N 1
ATOM 771 C CA . TYR A 1 92 ? 1.548 -0.041 23.993 1.00 74.31 92 TYR A CA 1
ATOM 772 C C . TYR A 1 92 ? 1.894 -1.443 23.468 1.00 74.31 92 TYR A C 1
ATOM 774 O O . TYR A 1 92 ? 2.135 -2.346 24.270 1.00 74.31 92 TYR A O 1
ATOM 782 N N . HIS A 1 93 ? 1.948 -1.624 22.148 1.00 67.62 93 HIS A N 1
ATOM 783 C CA . HIS A 1 93 ? 2.278 -2.900 21.516 1.00 67.62 93 HIS A CA 1
ATOM 784 C C . HIS A 1 93 ? 3.799 -3.151 21.430 1.00 67.62 93 HIS A C 1
ATOM 786 O O . HIS A 1 93 ? 4.231 -4.299 21.513 1.00 67.62 93 HIS A O 1
ATOM 792 N N . GLU A 1 94 ? 4.618 -2.100 21.308 1.00 63.75 94 GLU A N 1
ATOM 793 C CA . GLU A 1 94 ? 6.090 -2.174 21.315 1.00 63.75 94 GLU A CA 1
ATOM 794 C C . GLU A 1 94 ? 6.653 -2.480 22.712 1.00 63.75 94 GLU A C 1
ATOM 796 O O . GLU A 1 94 ? 7.651 -3.184 22.842 1.00 63.75 94 GLU A O 1
ATOM 801 N N . GLN A 1 95 ? 5.979 -2.040 23.778 1.00 62.69 95 GLN A N 1
ATOM 802 C CA . GLN A 1 95 ? 6.409 -2.302 25.158 1.00 62.69 95 GLN A CA 1
ATOM 803 C C . GLN A 1 95 ? 6.135 -3.728 25.672 1.00 62.69 95 GLN A C 1
ATOM 805 O O . GLN A 1 95 ? 6.459 -4.029 26.819 1.00 62.69 95 GLN A O 1
ATOM 810 N N . GLN A 1 96 ? 5.542 -4.607 24.859 1.00 57.75 96 GLN A N 1
ATOM 811 C CA . GLN A 1 96 ? 5.291 -6.014 25.206 1.00 57.75 96 GLN A CA 1
ATOM 812 C C . GLN A 1 96 ? 6.452 -6.958 24.822 1.00 57.75 96 GLN A C 1
ATOM 814 O O . GLN A 1 96 ? 6.353 -8.155 25.082 1.00 57.75 96 GLN A O 1
ATOM 819 N N . GLY A 1 97 ? 7.548 -6.466 24.222 1.00 44.12 97 GLY A N 1
ATOM 820 C CA . GLY A 1 97 ? 8.630 -7.331 23.735 1.00 44.12 97 GLY A CA 1
ATOM 821 C C . GLY A 1 97 ? 10.038 -6.757 23.874 1.00 44.12 97 GLY A C 1
ATOM 822 O O . GLY A 1 97 ? 10.536 -6.111 22.958 1.00 44.12 97 GLY A O 1
ATOM 823 N N . GLU A 1 98 ? 10.732 -7.105 24.958 1.00 40.59 98 GLU A N 1
ATOM 824 C CA . GLU A 1 98 ? 12.196 -7.190 24.949 1.00 40.59 98 GLU A CA 1
ATOM 825 C C . GLU A 1 98 ? 12.639 -8.648 24.740 1.00 40.59 98 GLU A C 1
ATOM 827 O O . GLU A 1 98 ? 12.181 -9.563 25.423 1.00 40.59 98 GLU A O 1
ATOM 832 N N . THR A 1 99 ? 13.613 -8.825 23.838 1.00 34.59 99 THR A N 1
ATOM 833 C CA . THR A 1 99 ? 14.388 -10.043 23.505 1.00 34.59 99 THR A CA 1
ATOM 834 C C . THR A 1 99 ? 13.918 -10.870 22.296 1.00 34.59 99 THR A C 1
ATOM 836 O O . THR A 1 99 ? 13.370 -11.961 22.412 1.00 34.59 99 THR A O 1
ATOM 839 N N . THR A 1 100 ? 14.274 -10.424 21.088 1.00 32.22 100 THR A N 1
ATOM 840 C CA . THR A 1 100 ? 15.287 -11.115 20.260 1.00 32.22 100 THR A CA 1
ATOM 841 C C . THR A 1 100 ? 15.733 -10.214 19.109 1.00 32.22 100 THR A C 1
ATOM 843 O O . THR A 1 100 ? 14.961 -9.474 18.508 1.00 32.22 100 THR A O 1
ATOM 846 N N . ALA A 1 101 ? 17.038 -10.238 18.865 1.00 35.06 101 ALA A N 1
ATOM 847 C CA . ALA A 1 101 ? 17.763 -9.368 17.959 1.00 35.06 101 ALA A CA 1
ATOM 848 C C . ALA A 1 101 ? 17.303 -9.473 16.495 1.00 35.06 101 ALA A C 1
ATOM 850 O O . ALA A 1 101 ? 17.402 -10.531 15.885 1.00 35.06 101 ALA A O 1
ATOM 851 N N . THR A 1 102 ? 16.909 -8.357 15.886 1.00 30.72 102 THR A N 1
ATOM 852 C CA . THR A 1 102 ? 17.692 -7.644 14.856 1.00 30.72 102 THR A CA 1
ATOM 853 C C . THR A 1 102 ? 16.922 -6.400 14.422 1.00 30.72 102 THR A C 1
ATOM 855 O O . THR A 1 102 ? 15.728 -6.438 14.144 1.00 30.72 102 THR A O 1
ATOM 858 N N . VAL A 1 103 ? 17.631 -5.275 14.382 1.00 43.34 103 VAL A N 1
ATOM 859 C CA . VAL A 1 103 ? 17.126 -3.972 13.954 1.00 43.34 103 VAL A CA 1
ATOM 860 C C . VAL A 1 103 ? 16.649 -4.058 12.507 1.00 43.34 103 VAL A C 1
ATOM 862 O O . VAL A 1 103 ? 17.449 -4.074 11.576 1.00 43.34 103 VAL A O 1
ATOM 865 N N . ILE A 1 104 ? 15.333 -4.060 12.327 1.00 36.31 104 ILE A N 1
ATOM 866 C CA . ILE A 1 104 ? 14.671 -3.588 11.118 1.00 36.31 104 ILE A CA 1
ATOM 867 C C . ILE A 1 104 ? 13.516 -2.703 11.601 1.00 36.31 104 ILE A C 1
ATOM 869 O O . ILE A 1 104 ? 12.390 -3.151 11.790 1.00 36.31 104 ILE A O 1
ATOM 873 N N . THR A 1 105 ? 13.812 -1.425 11.840 1.00 43.62 105 THR A N 1
ATOM 874 C CA . THR A 1 105 ? 12.801 -0.372 11.972 1.00 43.62 105 THR A CA 1
ATOM 875 C C . THR A 1 105 ? 12.055 -0.271 10.647 1.00 43.62 105 THR A C 1
ATOM 877 O O . THR A 1 105 ? 12.503 0.337 9.674 1.00 43.62 105 THR A O 1
ATOM 880 N N . GLN A 1 106 ? 10.917 -0.948 10.574 1.00 41.12 106 GLN A N 1
ATOM 881 C CA . GLN A 1 106 ? 10.010 -0.885 9.444 1.00 41.12 106 GLN A CA 1
ATOM 882 C C . GLN A 1 106 ? 8.623 -0.591 9.962 1.00 41.12 106 GLN A C 1
ATOM 884 O O . GLN A 1 106 ? 7.814 -1.490 10.133 1.00 41.12 106 GLN A O 1
ATOM 889 N N . ASP A 1 107 ? 8.411 0.702 10.198 1.00 41.25 107 ASP A N 1
ATOM 890 C CA . ASP A 1 107 ? 7.163 1.415 9.961 1.00 41.25 107 ASP A CA 1
ATOM 891 C C . ASP A 1 107 ? 6.064 0.496 9.394 1.00 41.25 107 ASP A C 1
ATOM 893 O O . ASP A 1 107 ? 6.079 0.122 8.213 1.00 41.25 107 ASP A O 1
ATOM 897 N N . ASP A 1 108 ? 5.119 0.126 10.259 1.00 48.69 108 ASP A N 1
ATOM 898 C CA . ASP A 1 108 ? 4.002 -0.804 10.028 1.00 48.69 108 ASP A CA 1
ATOM 899 C C . ASP A 1 108 ? 3.004 -0.282 8.965 1.00 48.69 108 ASP A C 1
ATOM 901 O O . ASP A 1 108 ? 1.901 -0.798 8.774 1.00 48.69 108 ASP A O 1
ATOM 905 N N . SER A 1 109 ? 3.391 0.778 8.250 1.00 55.31 109 SER A N 1
ATOM 906 C CA . SER A 1 109 ? 2.711 1.388 7.118 1.00 55.31 109 SER A CA 1
ATOM 907 C C . SER A 1 109 ? 3.326 1.021 5.756 1.00 55.31 109 SER A C 1
ATOM 909 O O . SER A 1 109 ? 2.879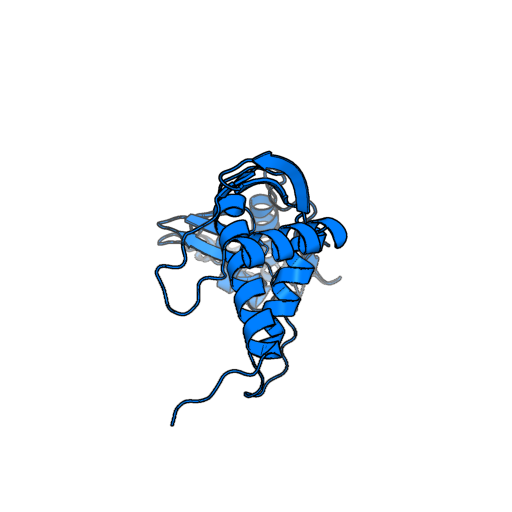 1.520 4.714 1.00 55.31 109 SER A O 1
ATOM 911 N N . ARG A 1 110 ? 4.303 0.101 5.721 1.00 64.38 110 ARG A N 1
ATOM 912 C CA . ARG A 1 110 ? 4.848 -0.422 4.461 1.00 64.38 110 ARG A CA 1
ATOM 913 C C . ARG A 1 110 ? 3.753 -0.994 3.561 1.00 64.38 110 ARG A C 1
ATOM 915 O O . ARG A 1 110 ? 2.824 -1.648 4.045 1.00 64.38 110 ARG A O 1
ATOM 922 N N . PRO A 1 111 ? 3.830 -0.753 2.241 1.00 76.69 111 PRO A N 1
ATOM 923 C CA . PRO A 1 111 ? 2.853 -1.313 1.332 1.00 76.69 111 PRO A CA 1
ATOM 924 C C . PRO A 1 111 ? 3.032 -2.836 1.269 1.00 76.69 111 PRO A C 1
ATOM 926 O O . PRO A 1 111 ? 4.087 -3.348 0.901 1.00 76.69 111 PRO A O 1
ATOM 929 N N . LEU A 1 112 ? 1.987 -3.563 1.634 1.00 81.81 112 LEU A N 1
ATOM 930 C CA . LEU A 1 112 ? 1.898 -5.011 1.601 1.00 81.81 112 LEU A CA 1
ATOM 931 C C . LEU A 1 112 ? 1.134 -5.437 0.352 1.00 81.81 112 LEU A C 1
ATOM 933 O O . LEU A 1 112 ? 0.018 -4.971 0.093 1.00 81.81 112 LEU A O 1
ATOM 937 N N . LEU A 1 113 ? 1.716 -6.361 -0.405 1.00 85.88 113 LEU A N 1
ATOM 938 C CA . LEU A 1 113 ? 0.990 -7.071 -1.445 1.00 85.88 113 LEU A CA 1
ATOM 939 C C . LEU A 1 113 ? 0.245 -8.253 -0.838 1.00 85.88 113 LEU A C 1
ATOM 941 O O . LEU A 1 113 ? 0.802 -9.035 -0.073 1.00 85.88 113 LEU A O 1
ATOM 945 N N . LYS A 1 114 ? -1.032 -8.384 -1.192 1.00 86.75 114 LYS A N 1
ATOM 946 C CA . LYS A 1 114 ? -1.867 -9.525 -0.821 1.00 86.75 114 LYS A CA 1
ATOM 947 C C . LYS A 1 114 ? -2.491 -10.149 -2.052 1.00 86.75 114 LYS A C 1
ATOM 949 O O . LYS A 1 114 ? -2.894 -9.450 -2.979 1.00 86.75 114 LYS A O 1
ATOM 954 N N . VAL A 1 115 ? -2.604 -11.468 -2.035 1.00 84.31 115 VAL A N 1
ATOM 955 C CA . VAL A 1 115 ? -3.314 -12.236 -3.055 1.00 84.31 115 VAL A CA 1
ATOM 956 C C . VAL A 1 115 ? -4.553 -12.835 -2.413 1.00 84.31 115 VAL A C 1
ATOM 958 O O . VAL A 1 115 ? -4.455 -13.501 -1.387 1.00 84.31 115 VAL A O 1
ATOM 961 N N . GLU A 1 116 ? -5.715 -12.585 -3.009 1.00 82.44 116 GLU A N 1
ATOM 962 C CA . GLU A 1 116 ? -6.991 -13.148 -2.567 1.00 82.44 116 GLU A CA 1
ATOM 963 C C . GLU A 1 116 ? -7.726 -13.707 -3.786 1.00 82.44 116 GLU A C 1
ATOM 965 O O . GLU A 1 116 ? -8.072 -12.981 -4.727 1.00 82.44 116 GLU A O 1
ATOM 970 N N . GLY A 1 117 ? -7.902 -15.030 -3.801 1.00 85.19 117 GLY A N 1
ATOM 971 C CA . GLY A 1 117 ? -8.355 -15.757 -4.985 1.00 85.19 117 GLY A CA 1
ATOM 972 C C . GLY A 1 117 ? -7.429 -15.507 -6.181 1.00 85.19 117 GLY A C 1
ATOM 973 O O . GLY A 1 117 ? -6.218 -15.700 -6.108 1.00 85.19 117 GLY A O 1
ATOM 974 N N . THR A 1 118 ? -7.995 -15.045 -7.298 1.00 88.81 118 THR A N 1
ATOM 975 C CA . THR A 1 118 ? -7.245 -14.763 -8.536 1.00 88.81 118 THR A CA 1
ATOM 976 C C . THR A 1 118 ? -6.694 -13.337 -8.619 1.00 88.81 118 THR A C 1
ATOM 978 O O . THR A 1 118 ? -6.075 -12.977 -9.624 1.00 88.81 118 THR A O 1
ATOM 981 N N . TRP A 1 119 ? -6.950 -12.489 -7.619 1.00 87.00 119 TRP A N 1
ATOM 982 C CA . TRP A 1 119 ? -6.652 -11.057 -7.667 1.00 87.00 119 TRP A CA 1
ATOM 983 C C . TRP A 1 119 ? -5.568 -10.660 -6.671 1.00 87.00 119 TRP A C 1
ATOM 985 O O . TRP A 1 119 ? -5.520 -11.131 -5.539 1.00 87.00 119 TRP A O 1
ATOM 995 N N . GLY A 1 120 ? -4.703 -9.761 -7.126 1.00 88.56 120 GLY A N 1
ATOM 996 C CA . GLY A 1 120 ? -3.668 -9.122 -6.339 1.00 88.56 120 GLY A CA 1
ATOM 997 C C . GLY A 1 120 ? -4.091 -7.728 -5.897 1.00 88.56 120 GLY A C 1
ATOM 998 O O . GLY A 1 120 ? -4.637 -6.944 -6.683 1.00 88.56 120 GLY A O 1
ATOM 999 N N . TYR A 1 121 ? -3.798 -7.421 -4.643 1.00 88.00 121 TYR A N 1
ATOM 1000 C CA . TYR A 1 121 ? -4.139 -6.181 -3.970 1.00 88.00 121 TYR A CA 1
ATOM 1001 C C . TYR A 1 121 ? -2.896 -5.570 -3.337 1.00 88.00 121 TYR A C 1
ATOM 1003 O O . TYR A 1 121 ? -2.023 -6.282 -2.848 1.00 88.00 121 TYR A O 1
ATOM 1011 N N . LEU A 1 122 ? -2.850 -4.245 -3.312 1.00 88.75 122 LEU A N 1
ATOM 1012 C CA . LEU A 1 122 ? -1.883 -3.479 -2.542 1.00 88.75 122 LEU A CA 1
ATOM 1013 C C . LEU A 1 122 ? -2.593 -2.858 -1.345 1.00 88.75 122 LEU A C 1
ATOM 1015 O O . LEU A 1 122 ? -3.667 -2.278 -1.493 1.00 88.75 122 LEU A O 1
ATOM 1019 N N . LYS A 1 123 ? -1.990 -2.956 -0.169 1.00 85.19 123 LYS A N 1
ATOM 1020 C CA . LYS A 1 123 ? -2.533 -2.420 1.072 1.00 85.19 123 LYS A CA 1
ATOM 1021 C C . LYS A 1 123 ? -1.433 -1.686 1.827 1.00 85.19 123 LYS A C 1
ATOM 1023 O O . LYS A 1 123 ? -0.334 -2.200 1.927 1.00 85.19 123 LYS A O 1
ATOM 1028 N N . PHE A 1 124 ? -1.709 -0.500 2.354 1.00 79.69 124 PHE A N 1
ATOM 1029 C CA . PHE A 1 124 ? -0.731 0.255 3.141 1.00 79.69 124 PHE A CA 1
ATOM 1030 C C . PHE A 1 124 ? -0.954 -0.039 4.623 1.00 79.69 124 PHE A C 1
ATOM 1032 O O . PHE A 1 124 ? -2.007 0.295 5.168 1.00 79.69 124 PHE A O 1
ATOM 1039 N N . GLY A 1 125 ? 0.008 -0.726 5.237 1.00 68.25 125 GLY A N 1
ATOM 1040 C CA . GLY A 1 125 ? -0.060 -1.195 6.617 1.00 68.25 125 GLY A CA 1
ATOM 1041 C C . GLY A 1 125 ? -1.133 -2.245 6.915 1.00 68.25 125 GLY A C 1
ATOM 1042 O O . GLY A 1 125 ? -1.917 -2.652 6.052 1.00 68.25 125 GLY A O 1
ATOM 1043 N N . LYS A 1 126 ? -1.190 -2.708 8.168 1.00 59.81 126 LYS A N 1
ATOM 1044 C CA . LYS A 1 126 ? -2.076 -3.813 8.587 1.00 59.81 126 LYS A CA 1
ATOM 1045 C C . LYS A 1 126 ? -3.570 -3.520 8.401 1.00 59.81 126 LYS A C 1
ATOM 1047 O O . LYS A 1 126 ? -4.338 -4.457 8.171 1.00 59.81 126 LYS A O 1
ATOM 1052 N N . TYR A 1 127 ? -3.984 -2.249 8.375 1.00 60.94 127 TYR A N 1
ATOM 1053 C CA . TYR A 1 127 ? -5.397 -1.830 8.324 1.00 60.94 127 TYR A CA 1
ATOM 1054 C C . TYR A 1 127 ? -5.793 -0.966 7.113 1.00 60.94 127 TYR A C 1
ATOM 1056 O O . TYR A 1 127 ? -6.964 -0.636 6.974 1.00 60.94 127 TYR A O 1
ATOM 1064 N N . GLY A 1 128 ? -4.881 -0.651 6.186 1.00 66.38 128 GLY A N 1
ATOM 1065 C CA . GLY A 1 128 ? -5.224 0.121 4.986 1.00 66.38 128 GLY A CA 1
ATOM 1066 C C . GLY A 1 128 ? -6.258 -0.530 4.054 1.00 66.38 128 GLY A C 1
ATOM 1067 O O . GLY A 1 128 ? -6.429 -1.755 4.009 1.00 66.38 128 GLY A O 1
ATOM 1068 N N . THR A 1 129 ? -6.918 0.303 3.250 1.00 76.62 129 THR A N 1
ATOM 1069 C CA . THR A 1 129 ? -7.834 -0.136 2.191 1.00 76.62 129 THR A CA 1
ATOM 1070 C C . THR A 1 129 ? -7.076 -0.900 1.109 1.00 76.62 129 THR A C 1
ATOM 1072 O O . THR A 1 129 ? -6.008 -0.477 0.656 1.00 76.62 129 THR A O 1
ATOM 1075 N N . LYS A 1 130 ? -7.643 -2.027 0.667 1.00 84.69 130 LYS A N 1
ATOM 1076 C CA . LYS A 1 130 ? -7.093 -2.819 -0.435 1.00 84.69 130 LYS A CA 1
ATOM 1077 C C . LYS A 1 130 ? -7.315 -2.095 -1.757 1.00 84.69 130 LYS A C 1
ATOM 1079 O O . LYS A 1 130 ? -8.443 -1.811 -2.145 1.00 84.69 130 LYS A O 1
ATOM 1084 N N . ILE A 1 131 ? -6.234 -1.866 -2.482 1.00 86.62 131 ILE A N 1
ATOM 1085 C CA . ILE A 1 131 ? -6.250 -1.316 -3.830 1.00 86.62 131 ILE A CA 1
ATOM 1086 C C . ILE A 1 131 ? -6.103 -2.481 -4.792 1.00 86.62 131 ILE A C 1
ATOM 1088 O O . ILE A 1 131 ? -5.082 -3.168 -4.793 1.00 86.62 131 ILE A O 1
ATOM 1092 N N . LYS A 1 132 ? -7.121 -2.722 -5.615 1.00 88.12 132 LYS A N 1
ATOM 1093 C CA . LYS A 1 132 ? -7.089 -3.797 -6.607 1.00 88.12 132 LYS A CA 1
ATOM 1094 C C . LYS A 1 132 ? -6.064 -3.472 -7.695 1.00 88.12 132 LYS A C 1
ATOM 1096 O O . LYS A 1 132 ? -6.190 -2.485 -8.418 1.00 88.12 132 LYS A O 1
ATOM 1101 N N . ILE A 1 133 ? -5.044 -4.313 -7.823 1.00 90.00 133 ILE A N 1
ATOM 1102 C CA . ILE A 1 133 ? -3.935 -4.082 -8.752 1.00 90.00 133 ILE A CA 1
ATOM 1103 C C . ILE A 1 133 ? -4.195 -4.759 -10.089 1.00 90.00 133 ILE A C 1
ATOM 1105 O O . ILE A 1 133 ? -4.212 -4.087 -11.122 1.00 90.00 133 ILE A O 1
ATOM 1109 N N . GLY A 1 134 ? -4.416 -6.071 -10.061 1.00 86.62 134 GLY A N 1
ATOM 1110 C CA . GLY A 1 134 ? -4.520 -6.900 -11.254 1.00 86.62 134 GLY A CA 1
ATOM 1111 C C . GLY A 1 134 ? -4.613 -8.380 -10.900 1.00 86.62 134 GLY A C 1
ATOM 1112 O O . GLY A 1 134 ? -4.646 -8.741 -9.726 1.00 86.62 134 GLY A O 1
ATOM 1113 N N . LYS A 1 135 ? -4.685 -9.252 -11.909 1.00 88.56 135 LYS A N 1
ATOM 1114 C CA . LYS A 1 135 ? -4.691 -10.703 -11.675 1.00 88.56 135 LYS A CA 1
ATOM 1115 C C . LYS A 1 135 ? -3.357 -11.129 -11.063 1.00 88.56 135 LYS A C 1
ATOM 1117 O O . LYS A 1 135 ? -2.316 -10.663 -11.529 1.00 88.56 135 LYS A O 1
ATOM 1122 N N . ALA A 1 136 ? -3.411 -12.000 -10.062 1.00 86.50 136 ALA A N 1
ATOM 1123 C CA . ALA A 1 136 ? -2.245 -12.539 -9.368 1.00 86.50 136 ALA A CA 1
ATOM 1124 C C . ALA A 1 136 ? -1.988 -14.001 -9.739 1.00 86.50 136 ALA A C 1
ATOM 1126 O O . ALA A 1 136 ? -0.865 -14.328 -10.079 1.00 86.50 136 ALA A O 1
ATOM 1127 N N . ASN A 1 137 ? -3.020 -14.851 -9.774 1.00 79.88 137 ASN A N 1
ATOM 1128 C CA . ASN A 1 137 ? -2.879 -16.275 -10.091 1.00 79.88 137 ASN A CA 1
ATOM 1129 C C . ASN A 1 137 ? -4.046 -16.789 -10.947 1.00 79.88 137 ASN A C 1
ATOM 1131 O O . ASN A 1 137 ? -5.159 -16.268 -10.833 1.00 79.88 137 ASN A O 1
ATOM 1135 N N . PRO A 1 138 ? -3.827 -17.808 -11.802 1.00 73.81 138 PRO A N 1
ATOM 1136 C CA . PRO A 1 138 ? -2.534 -18.376 -12.229 1.00 73.81 138 PRO A CA 1
ATOM 1137 C C . PRO A 1 138 ? -1.867 -17.566 -13.359 1.00 73.81 138 PRO A C 1
ATOM 1139 O O . PRO A 1 138 ? -0.694 -17.737 -13.666 1.00 73.81 138 PRO A O 1
ATOM 1142 N N . ARG A 1 139 ? -2.615 -16.657 -13.997 1.00 81.62 139 ARG A N 1
ATOM 1143 C CA . ARG A 1 139 ? -2.114 -15.760 -15.046 1.00 81.62 139 ARG A CA 1
ATOM 1144 C C . ARG A 1 139 ? -1.939 -14.360 -14.475 1.00 81.62 139 ARG A C 1
ATOM 1146 O O . ARG A 1 139 ? -2.801 -13.497 -14.655 1.00 81.62 139 ARG A O 1
ATOM 1153 N N . ALA A 1 140 ? -0.839 -14.170 -13.752 1.00 84.12 140 ALA A N 1
ATOM 1154 C CA . ALA A 1 140 ? -0.488 -12.884 -13.169 1.00 84.12 140 ALA A CA 1
ATOM 1155 C C . ALA A 1 140 ? -0.381 -11.804 -14.258 1.00 84.12 140 ALA A C 1
ATOM 1157 O O . ALA A 1 140 ? 0.332 -11.965 -15.252 1.00 84.12 140 ALA A O 1
ATOM 1158 N N . SER A 1 141 ? -1.088 -10.695 -14.063 1.00 90.50 141 SER A N 1
ATOM 1159 C CA . SER A 1 141 ? -0.990 -9.521 -14.931 1.00 90.50 141 SER A CA 1
ATOM 1160 C C . SER A 1 141 ? 0.389 -8.875 -14.813 1.00 90.50 141 SER A C 1
ATOM 1162 O O . SER A 1 141 ? 0.998 -8.884 -13.742 1.00 90.50 141 SER A O 1
ATOM 1164 N N . ARG A 1 142 ? 0.866 -8.257 -15.897 1.00 92.31 142 ARG A N 1
ATOM 1165 C CA . ARG A 1 142 ? 2.180 -7.603 -15.925 1.00 92.31 142 ARG A CA 1
ATOM 1166 C C . ARG A 1 142 ? 2.297 -6.490 -14.879 1.00 92.31 142 ARG A C 1
ATOM 1168 O O . ARG A 1 142 ? 3.314 -6.404 -14.204 1.00 92.31 142 ARG A O 1
ATOM 1175 N N . ALA A 1 143 ? 1.234 -5.706 -14.686 1.00 91.31 143 ALA A N 1
ATOM 1176 C CA . ALA A 1 143 ? 1.158 -4.684 -13.642 1.00 91.31 143 ALA A CA 1
ATOM 1177 C C . ALA A 1 143 ? 1.325 -5.263 -12.223 1.00 91.31 143 ALA A C 1
ATOM 1179 O O . ALA A 1 143 ? 2.036 -4.683 -11.405 1.00 91.31 143 ALA A O 1
ATOM 1180 N N . PHE A 1 144 ? 0.713 -6.418 -11.933 1.00 91.81 144 PHE A N 1
ATOM 1181 C CA . PHE A 1 144 ? 0.875 -7.081 -10.636 1.00 91.81 144 PHE A CA 1
ATOM 1182 C C . PHE A 1 144 ? 2.290 -7.640 -10.453 1.00 91.81 144 PHE A C 1
ATOM 1184 O O . PHE A 1 144 ? 2.920 -7.345 -9.442 1.00 91.81 144 PHE A O 1
ATOM 1191 N N . LYS A 1 145 ? 2.820 -8.361 -11.455 1.00 93.25 145 LYS A N 1
ATOM 1192 C CA . LYS A 1 145 ? 4.204 -8.867 -11.435 1.00 93.25 145 LYS A CA 1
ATOM 1193 C C . LYS A 1 145 ? 5.221 -7.739 -11.243 1.00 93.25 145 LYS A C 1
ATOM 1195 O O . LYS A 1 145 ? 6.187 -7.902 -10.510 1.00 93.25 145 LYS A O 1
ATOM 1200 N N . LEU A 1 146 ? 4.997 -6.589 -11.888 1.00 94.19 146 LEU A N 1
ATOM 1201 C CA . LEU A 1 146 ? 5.858 -5.415 -11.756 1.00 94.19 146 LEU A CA 1
ATOM 1202 C C . LEU A 1 146 ? 5.874 -4.907 -10.322 1.00 94.19 146 LEU A C 1
ATOM 1204 O O . LEU A 1 146 ? 6.942 -4.671 -9.765 1.00 94.19 146 LEU A O 1
ATOM 1208 N N . LEU A 1 147 ? 4.691 -4.732 -9.738 1.00 91.69 147 LEU A N 1
ATOM 1209 C CA . LEU A 1 147 ? 4.583 -4.237 -8.378 1.00 91.69 147 LEU A CA 1
ATOM 1210 C C . LEU A 1 147 ? 5.228 -5.208 -7.387 1.00 91.69 147 LEU A C 1
ATOM 1212 O O . LEU A 1 147 ? 5.984 -4.753 -6.542 1.00 91.69 147 LEU A O 1
ATOM 1216 N N . GLN A 1 148 ? 5.005 -6.515 -7.555 1.00 91.25 148 GLN A N 1
ATOM 1217 C CA . GLN A 1 148 ? 5.650 -7.566 -6.763 1.00 91.25 148 GLN A CA 1
ATOM 1218 C C . GLN A 1 148 ? 7.172 -7.537 -6.890 1.00 91.25 148 GLN A C 1
ATOM 1220 O O . GLN A 1 148 ? 7.892 -7.553 -5.895 1.00 91.25 148 GLN A O 1
ATOM 1225 N N . SER A 1 149 ? 7.670 -7.412 -8.120 1.00 91.56 149 SER A N 1
ATOM 1226 C CA . SER A 1 149 ? 9.100 -7.294 -8.379 1.00 91.56 149 SER A CA 1
ATOM 1227 C C . SER A 1 149 ? 9.697 -6.062 -7.702 1.00 91.56 149 SER A C 1
ATOM 1229 O O . SER A 1 149 ? 10.801 -6.143 -7.188 1.00 91.56 149 SER A O 1
ATOM 1231 N N . LEU A 1 150 ? 8.998 -4.929 -7.633 1.00 90.50 150 LEU A N 1
ATOM 1232 C CA . LEU A 1 150 ? 9.542 -3.693 -7.054 1.00 90.50 150 LEU A CA 1
ATOM 1233 C C . LEU A 1 150 ? 9.238 -3.496 -5.559 1.00 90.50 150 LEU A C 1
ATOM 1235 O O . LEU A 1 150 ? 9.748 -2.543 -4.972 1.00 90.50 150 LEU A O 1
ATOM 1239 N N . SER A 1 151 ? 8.432 -4.370 -4.950 1.00 83.88 151 SER A N 1
ATOM 1240 C CA . SER A 1 151 ? 8.060 -4.303 -3.532 1.00 83.88 151 SER A CA 1
ATOM 1241 C C . SER A 1 151 ? 8.932 -5.149 -2.607 1.00 83.88 151 SER A C 1
ATOM 1243 O O . SER A 1 151 ? 8.917 -4.951 -1.395 1.00 83.88 151 SER A O 1
ATOM 1245 N N . GLU A 1 152 ? 9.685 -6.102 -3.155 1.00 80.06 152 GLU A N 1
ATOM 1246 C CA . GLU A 1 152 ? 10.478 -7.065 -2.384 1.00 80.06 152 GLU A CA 1
ATOM 1247 C C . GLU A 1 152 ? 11.970 -6.964 -2.747 1.00 80.06 152 GLU A C 1
ATOM 1249 O O . GLU A 1 152 ? 12.431 -7.623 -3.686 1.00 80.06 152 GLU A O 1
ATOM 1254 N N . PRO A 1 153 ? 12.762 -6.135 -2.046 1.00 77.50 153 PRO A N 1
ATOM 1255 C CA . PRO A 1 153 ? 12.362 -5.093 -1.090 1.00 77.50 153 PRO A CA 1
ATOM 1256 C C . PRO A 1 153 ? 11.981 -3.755 -1.763 1.00 77.50 153 PRO A C 1
ATOM 1258 O O . PRO A 1 153 ? 12.466 -3.427 -2.848 1.00 77.50 153 PRO A O 1
ATOM 1261 N N . TRP A 1 154 ? 11.141 -2.960 -1.087 1.00 81.38 154 TRP A N 1
ATOM 1262 C CA . TRP A 1 154 ? 10.796 -1.588 -1.486 1.00 81.38 154 TRP A CA 1
ATOM 1263 C C . TRP A 1 154 ? 12.019 -0.669 -1.527 1.00 81.38 154 TRP A C 1
ATOM 1265 O O . TRP A 1 154 ? 12.973 -0.860 -0.778 1.00 81.38 154 TRP A O 1
ATOM 1275 N N . GLU A 1 155 ? 11.957 0.362 -2.376 1.00 78.69 155 GLU A N 1
ATOM 1276 C CA . GLU A 1 155 ? 12.952 1.444 -2.488 1.00 78.69 155 GLU A CA 1
ATOM 1277 C C . GLU A 1 155 ? 14.363 1.024 -2.916 1.00 78.69 155 GLU A C 1
ATOM 1279 O O . GLU A 1 155 ? 15.248 1.871 -3.063 1.00 78.69 155 GLU A O 1
ATOM 1284 N N . VAL A 1 156 ? 14.552 -0.256 -3.227 1.00 82.31 156 VAL A N 1
ATOM 1285 C CA . VAL A 1 156 ? 15.803 -0.791 -3.751 1.00 82.31 156 VAL A CA 1
ATOM 1286 C C . VAL A 1 156 ? 15.844 -0.668 -5.269 1.00 82.31 156 VAL A C 1
ATOM 1288 O O . VAL A 1 156 ? 14.881 -0.965 -5.978 1.00 82.31 156 VAL A O 1
ATOM 1291 N N . ASN A 1 157 ? 16.992 -0.214 -5.771 1.00 86.19 157 ASN A N 1
ATOM 1292 C CA . ASN A 1 157 ? 17.264 -0.130 -7.200 1.00 86.19 157 ASN A CA 1
ATOM 1293 C C . ASN A 1 157 ? 17.322 -1.538 -7.802 1.00 86.19 157 ASN A C 1
ATOM 1295 O O . ASN A 1 157 ? 18.114 -2.368 -7.360 1.00 86.19 157 ASN A O 1
ATOM 1299 N N . LYS A 1 158 ? 16.526 -1.786 -8.844 1.00 87.19 158 LYS A N 1
ATOM 1300 C CA . LYS A 1 158 ? 16.571 -3.023 -9.632 1.00 87.19 158 LYS A CA 1
ATOM 1301 C C . LYS A 1 158 ? 16.948 -2.718 -11.072 1.00 87.19 158 LYS A C 1
ATOM 1303 O O . LYS A 1 158 ? 16.547 -1.688 -11.612 1.00 87.19 158 LYS A O 1
ATOM 1308 N N . THR A 1 159 ? 17.721 -3.602 -11.697 1.00 93.19 159 THR A N 1
ATOM 1309 C CA . THR A 1 159 ? 18.100 -3.451 -13.106 1.00 93.19 159 THR A CA 1
ATOM 1310 C C . THR A 1 159 ? 16.890 -3.653 -14.013 1.00 93.19 159 THR A C 1
ATOM 1312 O O . THR A 1 159 ? 15.982 -4.425 -13.695 1.00 93.19 159 THR A O 1
ATOM 1315 N N . ILE A 1 160 ? 16.875 -2.975 -15.163 1.00 93.81 160 ILE A N 1
ATOM 1316 C CA . ILE A 1 160 ? 15.817 -3.161 -16.167 1.00 93.81 160 ILE A CA 1
ATOM 1317 C C . ILE A 1 160 ? 15.704 -4.619 -16.603 1.00 93.81 160 ILE A C 1
ATOM 1319 O O . ILE A 1 160 ? 14.588 -5.103 -16.752 1.00 93.81 160 ILE A O 1
ATOM 1323 N N . ASP A 1 161 ? 16.823 -5.327 -16.757 1.00 93.56 161 ASP A N 1
ATOM 1324 C CA . ASP A 1 161 ? 16.810 -6.737 -17.145 1.00 93.56 161 ASP A CA 1
ATOM 1325 C C . ASP A 1 161 ? 16.132 -7.613 -16.088 1.00 93.56 161 ASP A C 1
ATOM 1327 O O . ASP A 1 161 ? 15.226 -8.372 -16.421 1.00 93.56 161 ASP A O 1
ATOM 1331 N N . ALA A 1 162 ? 16.485 -7.449 -14.808 1.00 92.44 162 ALA A N 1
ATOM 1332 C CA . ALA A 1 162 ? 15.873 -8.220 -13.726 1.00 92.44 162 ALA A CA 1
ATOM 1333 C C . ALA A 1 162 ? 14.367 -7.939 -13.602 1.00 92.44 162 ALA A C 1
ATOM 1335 O O . ALA A 1 162 ? 13.564 -8.856 -13.424 1.00 92.44 162 ALA A O 1
ATOM 1336 N N . VAL A 1 163 ? 13.967 -6.670 -13.725 1.00 94.44 163 VAL A N 1
ATOM 1337 C CA . VAL A 1 163 ? 12.551 -6.283 -13.673 1.00 94.44 163 VAL A CA 1
ATOM 1338 C C . VAL A 1 163 ? 11.802 -6.807 -14.893 1.00 94.44 163 VAL A C 1
ATOM 1340 O O . VAL A 1 163 ? 10.696 -7.318 -14.745 1.00 94.44 163 VAL A O 1
ATOM 1343 N N . PHE A 1 164 ? 12.390 -6.718 -16.087 1.00 96.31 164 PHE A N 1
ATOM 1344 C CA . PHE A 1 164 ? 11.788 -7.237 -17.308 1.00 96.31 164 PHE A CA 1
ATOM 1345 C C . PHE A 1 164 ? 11.551 -8.746 -17.221 1.00 96.31 164 PHE A C 1
ATOM 1347 O O . PHE A 1 164 ? 10.422 -9.175 -17.451 1.00 96.31 164 PHE A O 1
ATOM 1354 N N . GLU A 1 165 ? 12.557 -9.536 -16.833 1.00 94.94 165 GLU A N 1
ATOM 1355 C CA . GLU A 1 165 ? 12.400 -10.991 -16.712 1.00 94.94 165 GLU A CA 1
ATOM 1356 C C . GLU A 1 165 ? 11.315 -11.356 -15.689 1.00 94.94 165 GLU A C 1
ATOM 1358 O O . GLU A 1 165 ? 10.474 -12.215 -15.957 1.00 94.94 165 GLU A O 1
ATOM 1363 N N . ALA A 1 166 ? 11.231 -10.632 -14.566 1.00 93.25 166 ALA A N 1
ATOM 1364 C CA . ALA A 1 166 ? 10.185 -10.848 -13.566 1.00 93.25 166 ALA A CA 1
ATOM 1365 C C . ALA A 1 166 ? 8.763 -10.598 -14.107 1.00 93.25 166 ALA A C 1
ATOM 1367 O O . ALA A 1 166 ? 7.808 -11.255 -13.687 1.00 93.25 166 ALA A O 1
ATOM 1368 N N . ILE A 1 167 ? 8.594 -9.657 -15.043 1.00 94.44 167 ILE A N 1
ATOM 1369 C CA . ILE A 1 167 ? 7.284 -9.287 -15.606 1.00 94.44 167 ILE A CA 1
ATOM 1370 C C . ILE A 1 167 ? 7.021 -9.882 -16.991 1.00 94.44 167 ILE A C 1
ATOM 1372 O O . ILE A 1 167 ? 5.955 -9.640 -17.577 1.00 94.44 167 ILE A O 1
ATOM 1376 N N . ARG A 1 168 ? 7.974 -10.653 -17.517 1.00 93.81 168 ARG A N 1
ATOM 1377 C CA . ARG A 1 168 ? 7.918 -11.240 -18.849 1.00 93.81 168 ARG A CA 1
ATOM 1378 C C . ARG A 1 168 ? 6.671 -12.106 -19.002 1.00 93.81 168 ARG A C 1
ATOM 1380 O O . ARG A 1 168 ? 6.156 -12.733 -18.064 1.00 93.81 168 ARG A O 1
ATOM 1387 N N . SER A 1 169 ? 6.138 -12.083 -20.210 1.00 91.31 169 SER A N 1
ATOM 1388 C CA . SER A 1 169 ? 4.989 -12.867 -20.635 1.00 91.31 169 SER A CA 1
ATOM 1389 C C . SER A 1 169 ? 5.359 -13.713 -21.855 1.00 91.31 169 SER A C 1
ATOM 1391 O O . SER A 1 169 ? 6.291 -13.351 -22.570 1.00 91.31 169 SER A O 1
ATOM 1393 N N . PRO A 1 170 ? 4.628 -14.807 -22.133 1.00 89.25 170 PRO A N 1
ATOM 1394 C CA . PRO A 1 170 ? 4.952 -15.698 -23.249 1.00 89.25 170 PRO A CA 1
ATOM 1395 C C . PRO A 1 170 ? 5.056 -14.982 -24.603 1.00 89.25 170 PRO A C 1
ATOM 1397 O O . PRO A 1 170 ? 5.999 -15.221 -25.339 1.00 89.25 170 PRO A O 1
ATOM 1400 N N . LYS A 1 171 ? 4.174 -14.010 -24.877 1.00 87.81 171 LYS A N 1
ATOM 1401 C CA . LYS A 1 171 ? 4.189 -13.219 -26.123 1.00 87.81 171 LYS A CA 1
ATOM 1402 C C . LYS A 1 171 ? 5.460 -12.390 -26.350 1.00 87.81 171 LYS A C 1
ATOM 1404 O O . LYS A 1 171 ? 5.657 -11.878 -27.441 1.00 87.81 171 LYS A O 1
ATOM 1409 N N . ASP A 1 172 ? 6.282 -12.192 -25.319 1.00 90.75 172 ASP A N 1
ATOM 1410 C CA . ASP A 1 172 ? 7.537 -11.448 -25.446 1.00 90.75 172 ASP A CA 1
ATOM 1411 C C . ASP A 1 172 ? 8.666 -12.334 -26.012 1.00 90.75 172 ASP A C 1
ATOM 1413 O O . ASP A 1 172 ? 9.767 -11.843 -26.235 1.00 90.75 172 ASP A O 1
ATOM 1417 N N . GLN A 1 173 ? 8.430 -13.640 -26.205 1.00 88.00 173 GLN A N 1
ATOM 1418 C CA . GLN A 1 173 ? 9.364 -14.545 -26.889 1.00 88.00 173 GLN A CA 1
ATOM 1419 C C . GLN A 1 173 ? 9.470 -14.230 -28.385 1.00 88.00 173 GLN A C 1
ATOM 1421 O O . GLN A 1 173 ? 10.557 -14.327 -28.944 1.00 88.00 173 GLN A O 1
ATOM 1426 N N . ASP A 1 174 ? 8.371 -13.773 -28.984 1.00 89.62 174 ASP A N 1
ATOM 1427 C CA . ASP A 1 174 ? 8.273 -13.502 -30.420 1.00 89.62 174 ASP A CA 1
ATOM 1428 C C . ASP A 1 174 ? 8.535 -12.022 -30.772 1.00 89.62 174 ASP A C 1
ATOM 1430 O O . ASP A 1 174 ? 8.408 -11.612 -31.926 1.00 89.62 174 ASP A O 1
ATOM 1434 N N . ASP A 1 175 ? 8.877 -11.177 -29.791 1.00 91.25 175 ASP A N 1
ATOM 1435 C CA . ASP A 1 175 ? 9.157 -9.756 -30.029 1.00 91.25 175 ASP A CA 1
ATOM 1436 C C . ASP A 1 175 ? 10.587 -9.587 -30.562 1.00 91.25 175 ASP A C 1
ATOM 1438 O O . ASP A 1 175 ? 11.560 -9.605 -29.806 1.00 91.25 175 ASP A O 1
ATOM 1442 N N . SER A 1 176 ? 10.721 -9.387 -31.874 1.00 91.12 176 SER A N 1
ATOM 1443 C CA . SER A 1 176 ? 12.018 -9.243 -32.552 1.00 91.12 176 SER A CA 1
ATOM 1444 C C . SER A 1 176 ? 12.894 -8.125 -31.978 1.00 91.12 176 SER A C 1
ATOM 1446 O O . SER A 1 176 ? 14.118 -8.246 -31.962 1.00 91.12 176 SER A O 1
ATOM 1448 N N . ARG A 1 177 ? 12.292 -7.068 -31.416 1.00 93.31 177 ARG A N 1
ATOM 1449 C CA . ARG A 1 177 ? 13.029 -5.965 -30.778 1.00 93.31 177 ARG A CA 1
ATOM 1450 C C . ARG A 1 177 ? 13.639 -6.349 -29.436 1.00 93.31 177 ARG A C 1
ATOM 1452 O O . ARG A 1 177 ? 14.494 -5.630 -28.941 1.00 93.31 177 ARG A O 1
ATOM 1459 N N . LEU A 1 178 ? 13.192 -7.441 -28.816 1.00 91.69 178 LEU A N 1
ATOM 1460 C CA . LEU A 1 178 ? 13.824 -7.996 -27.616 1.00 91.69 178 LEU A CA 1
ATOM 1461 C C . LEU A 1 178 ? 15.008 -8.916 -27.947 1.00 91.69 178 LEU A C 1
ATOM 1463 O O . LEU A 1 178 ? 15.804 -9.195 -27.053 1.00 91.69 178 LEU A O 1
ATOM 1467 N N . LEU A 1 179 ? 15.130 -9.357 -29.203 1.00 87.00 179 LEU A N 1
ATOM 1468 C CA . LEU A 1 179 ? 16.210 -10.225 -29.687 1.00 87.00 179 LEU A CA 1
ATOM 1469 C C . LEU A 1 179 ? 17.390 -9.430 -30.270 1.00 87.00 179 LEU A C 1
ATOM 1471 O O . LEU A 1 179 ? 18.513 -9.926 -30.304 1.00 87.00 179 LEU A O 1
ATOM 1475 N N . ASP A 1 180 ? 17.145 -8.198 -30.713 1.00 88.75 180 ASP A N 1
ATOM 1476 C CA . ASP A 1 180 ? 18.156 -7.316 -31.295 1.00 88.75 180 ASP A CA 1
ATOM 1477 C C . ASP A 1 180 ? 18.962 -6.576 -30.208 1.00 88.75 180 ASP A C 1
ATOM 1479 O O . ASP A 1 180 ? 18.404 -5.903 -29.336 1.00 88.75 180 ASP A O 1
ATOM 1483 N N . TRP A 1 181 ? 20.293 -6.658 -30.285 1.00 81.88 181 TRP A N 1
ATOM 1484 C CA . TRP A 1 181 ? 21.224 -6.076 -29.312 1.00 81.88 181 TRP A CA 1
ATOM 1485 C C . TRP A 1 181 ? 21.120 -4.547 -29.169 1.00 81.88 181 TRP A C 1
ATOM 1487 O O . TRP A 1 181 ? 21.347 -4.022 -28.078 1.00 81.88 181 TRP A O 1
ATOM 1497 N N . ASN A 1 182 ? 20.737 -3.833 -30.231 1.00 85.00 182 ASN A N 1
ATOM 1498 C CA . ASN A 1 182 ? 20.584 -2.378 -30.237 1.00 85.00 182 ASN A CA 1
ATOM 1499 C C . ASN A 1 182 ? 19.251 -1.922 -29.646 1.00 85.00 182 ASN A C 1
ATOM 1501 O O . ASN A 1 182 ? 19.170 -0.853 -29.038 1.00 85.00 182 ASN A O 1
ATOM 1505 N N . THR A 1 183 ? 18.184 -2.701 -29.841 1.00 89.38 183 THR A N 1
ATOM 1506 C CA . THR A 1 183 ? 16.821 -2.266 -29.484 1.00 89.38 183 THR A CA 1
ATOM 1507 C C . THR A 1 183 ? 16.269 -2.928 -28.225 1.00 89.38 183 THR A C 1
ATOM 1509 O O . THR A 1 183 ? 15.360 -2.367 -27.601 1.00 89.38 183 THR A O 1
ATOM 1512 N N . ALA A 1 184 ? 16.872 -4.032 -27.769 1.00 91.25 184 ALA A N 1
ATOM 1513 C CA . ALA A 1 184 ? 16.411 -4.794 -26.611 1.00 91.25 184 ALA A CA 1
ATOM 1514 C C . ALA A 1 184 ? 16.282 -3.939 -25.352 1.00 91.25 184 ALA A C 1
ATOM 1516 O O . ALA A 1 184 ? 15.243 -3.973 -24.690 1.00 91.25 184 ALA A O 1
ATOM 1517 N N . LYS A 1 185 ? 17.292 -3.117 -25.034 1.00 91.94 185 LYS A N 1
ATOM 1518 C CA . LYS A 1 185 ? 17.253 -2.250 -23.845 1.00 91.94 185 LYS A CA 1
ATOM 1519 C C . LYS A 1 185 ? 16.046 -1.308 -23.889 1.00 91.94 185 LYS A C 1
ATOM 1521 O O . LYS A 1 185 ? 15.261 -1.260 -22.941 1.00 91.94 185 LYS A O 1
ATOM 1526 N N . THR A 1 186 ? 15.876 -0.588 -24.996 1.00 94.00 186 THR A N 1
ATOM 1527 C CA . THR A 1 186 ? 14.762 0.350 -25.194 1.00 94.00 186 THR A CA 1
ATOM 1528 C C . THR A 1 186 ? 13.425 -0.370 -25.089 1.00 94.00 186 THR A C 1
ATOM 1530 O O . THR A 1 186 ? 12.518 0.093 -24.394 1.00 94.00 186 THR A O 1
ATOM 1533 N N . ARG A 1 187 ? 13.321 -1.555 -25.695 1.00 96.00 187 ARG A N 1
ATOM 1534 C CA . ARG A 1 187 ? 12.092 -2.338 -25.688 1.00 96.00 187 ARG A CA 1
ATOM 1535 C C . ARG A 1 187 ? 11.705 -2.835 -24.293 1.00 96.00 187 ARG A C 1
ATOM 1537 O O . ARG A 1 187 ? 10.534 -2.747 -23.917 1.00 96.00 187 ARG A O 1
ATOM 1544 N N . LYS A 1 188 ? 12.670 -3.290 -23.488 1.00 96.31 188 LYS A N 1
ATOM 1545 C CA . LYS A 1 188 ? 12.437 -3.665 -22.081 1.00 96.31 188 LYS A CA 1
ATOM 1546 C C . LYS A 1 188 ? 11.912 -2.480 -21.269 1.00 96.31 188 LYS A C 1
ATOM 1548 O O . LYS A 1 188 ? 10.931 -2.622 -20.536 1.00 96.31 188 LYS A O 1
ATOM 1553 N N . VAL A 1 189 ? 12.502 -1.295 -21.450 1.00 96.19 189 VAL A N 1
ATOM 1554 C CA . VAL A 1 189 ? 12.045 -0.057 -20.796 1.00 96.19 189 VAL A CA 1
ATOM 1555 C C . VAL A 1 189 ? 10.607 0.288 -21.194 1.00 96.19 189 VAL A C 1
ATOM 1557 O O . VAL A 1 189 ? 9.795 0.563 -20.311 1.00 96.19 189 VAL A O 1
ATOM 1560 N N . GLU A 1 190 ? 10.253 0.225 -22.481 1.00 96.00 190 GLU A N 1
ATOM 1561 C CA . GLU A 1 190 ? 8.880 0.477 -22.956 1.00 96.00 190 GLU A CA 1
ATOM 1562 C C . GLU A 1 190 ? 7.855 -0.452 -22.292 1.00 96.00 190 GLU A C 1
ATOM 1564 O O . GLU A 1 190 ? 6.772 -0.018 -21.884 1.00 96.00 190 GLU A O 1
ATOM 1569 N N . ILE A 1 191 ? 8.191 -1.739 -22.171 1.00 96.38 191 ILE A N 1
ATOM 1570 C CA . ILE A 1 191 ? 7.319 -2.752 -21.569 1.00 96.38 191 ILE A CA 1
ATOM 1571 C C . ILE A 1 191 ? 7.095 -2.454 -20.083 1.00 96.38 191 ILE A C 1
ATOM 1573 O O . ILE A 1 191 ? 5.951 -2.488 -19.618 1.00 96.38 191 ILE A O 1
ATOM 1577 N N . ILE A 1 192 ? 8.157 -2.105 -19.352 1.00 96.81 192 ILE A N 1
ATOM 1578 C CA . ILE A 1 192 ? 8.070 -1.708 -17.941 1.00 96.81 192 ILE A CA 1
ATOM 1579 C C . ILE A 1 192 ? 7.234 -0.432 -17.798 1.00 96.81 192 ILE A C 1
ATOM 1581 O O . ILE A 1 192 ? 6.317 -0.390 -16.982 1.00 96.81 192 ILE A O 1
ATOM 1585 N N . GLN A 1 193 ? 7.481 0.594 -18.615 1.00 96.06 193 GLN A N 1
ATOM 1586 C CA . GLN A 1 193 ? 6.713 1.844 -18.582 1.00 96.06 193 GLN A CA 1
ATOM 1587 C C . GLN A 1 193 ? 5.229 1.630 -18.893 1.00 96.06 193 GLN A C 1
ATOM 1589 O O . GLN A 1 193 ? 4.368 2.245 -18.264 1.00 96.06 193 GLN A O 1
ATOM 1594 N N . THR A 1 194 ? 4.911 0.737 -19.829 1.00 95.31 194 THR A N 1
ATOM 1595 C CA . THR A 1 194 ? 3.526 0.354 -20.132 1.00 95.31 194 THR A CA 1
ATOM 1596 C C . THR A 1 194 ? 2.871 -0.310 -18.922 1.00 95.31 194 THR A C 1
ATOM 1598 O O . THR A 1 194 ? 1.766 0.072 -18.539 1.00 95.31 194 THR A O 1
ATOM 1601 N N . ALA A 1 195 ? 3.571 -1.233 -18.258 1.00 94.38 195 ALA A N 1
ATOM 1602 C CA . ALA A 1 195 ? 3.081 -1.860 -17.034 1.00 94.38 195 ALA A CA 1
ATOM 1603 C C . ALA A 1 195 ? 2.893 -0.843 -15.890 1.00 94.38 195 ALA A C 1
ATOM 1605 O O . ALA A 1 195 ? 1.902 -0.930 -15.167 1.00 94.38 195 ALA A O 1
ATOM 1606 N N . ILE A 1 196 ? 3.771 0.162 -15.762 1.00 94.00 196 ILE A N 1
ATOM 1607 C CA . ILE A 1 196 ? 3.602 1.277 -14.811 1.00 94.00 196 ILE A CA 1
ATOM 1608 C C . ILE A 1 196 ? 2.327 2.071 -15.123 1.00 94.00 196 ILE A C 1
ATOM 1610 O O . ILE A 1 196 ? 1.546 2.348 -14.215 1.00 94.00 196 ILE A O 1
ATOM 1614 N N . LYS A 1 197 ? 2.071 2.404 -16.396 1.00 91.19 197 LYS A N 1
ATOM 1615 C CA . LYS A 1 197 ? 0.850 3.122 -16.807 1.00 91.19 197 LYS A CA 1
ATOM 1616 C C . LYS A 1 197 ? -0.416 2.333 -16.475 1.00 91.19 197 LYS A C 1
ATOM 1618 O O . LYS A 1 197 ? -1.368 2.901 -15.951 1.00 91.19 197 LYS A O 1
ATOM 1623 N N . GLU A 1 198 ? -0.432 1.027 -16.735 1.00 89.88 198 GLU A N 1
ATOM 1624 C CA . GLU A 1 198 ? -1.547 0.148 -16.346 1.00 89.88 198 GLU A CA 1
ATOM 1625 C C . GLU A 1 198 ? -1.734 0.097 -14.823 1.00 89.88 198 GLU A C 1
ATOM 1627 O O . GLU A 1 198 ? -2.857 0.095 -14.310 1.00 89.88 198 GLU A O 1
ATOM 1632 N N . LEU A 1 199 ? -0.625 0.086 -14.088 1.00 89.25 199 LEU A N 1
ATOM 1633 C CA . LEU A 1 199 ? -0.608 0.074 -12.636 1.00 89.25 199 LEU A CA 1
ATOM 1634 C C . LEU A 1 199 ? -1.072 1.407 -12.019 1.00 89.25 199 LEU A C 1
ATOM 1636 O O . LEU A 1 199 ? -1.616 1.410 -10.919 1.00 89.25 199 LEU A O 1
ATOM 1640 N N . GLN A 1 200 ? -0.906 2.524 -12.725 1.00 86.75 200 GLN A N 1
ATOM 1641 C CA . GLN A 1 200 ? -1.335 3.863 -12.301 1.00 86.75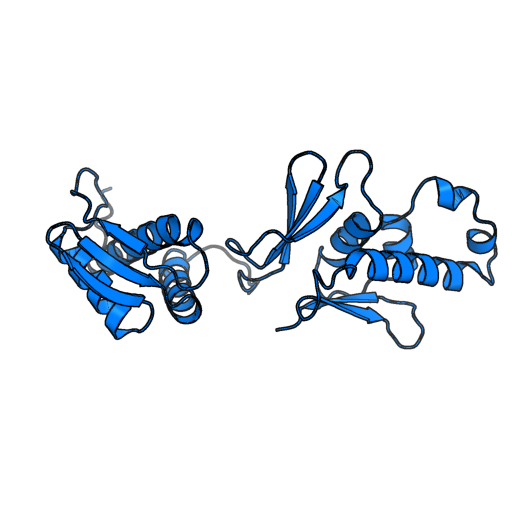 200 GLN A CA 1
ATOM 1642 C C . GLN A 1 200 ? -2.671 4.311 -12.915 1.00 86.75 200 GLN A C 1
ATOM 1644 O O . GLN A 1 200 ? -3.149 5.402 -12.595 1.00 86.75 200 GLN A O 1
ATOM 1649 N N . ARG A 1 201 ? -3.292 3.480 -13.765 1.00 85.31 201 ARG A N 1
ATOM 1650 C CA . ARG A 1 201 ? -4.610 3.747 -14.355 1.00 85.31 201 ARG A CA 1
ATOM 1651 C C . ARG A 1 201 ? -5.647 4.019 -13.255 1.00 85.31 201 ARG A C 1
ATOM 1653 O O . ARG A 1 201 ? -5.542 3.493 -12.145 1.00 85.31 201 ARG A O 1
ATOM 1660 N N . ASP A 1 202 ? -6.607 4.886 -13.562 1.00 80.44 202 ASP A N 1
ATOM 1661 C CA . ASP A 1 202 ? -7.684 5.313 -12.656 1.00 80.44 202 ASP A CA 1
ATOM 1662 C C . ASP A 1 202 ? -7.183 5.987 -11.367 1.00 80.44 202 ASP A C 1
ATOM 1664 O O . ASP A 1 202 ? -7.873 6.017 -10.353 1.00 80.44 202 ASP A O 1
ATOM 1668 N N . ASN A 1 203 ? -5.959 6.532 -11.387 1.00 74.81 203 ASN A N 1
ATOM 1669 C CA . ASN A 1 203 ? -5.319 7.211 -10.257 1.00 74.81 203 ASN A CA 1
ATOM 1670 C C . ASN A 1 203 ? -5.176 6.353 -8.985 1.00 74.81 203 ASN A C 1
ATOM 1672 O O . ASN A 1 203 ? -4.892 6.889 -7.915 1.00 74.81 203 ASN A O 1
ATOM 1676 N N . LYS A 1 204 ? -5.294 5.021 -9.079 1.00 80.12 204 LYS A N 1
ATOM 1677 C CA . LYS A 1 204 ? -5.356 4.131 -7.905 1.00 80.12 204 LYS A CA 1
ATOM 1678 C C . LYS A 1 204 ? -4.115 4.166 -7.001 1.00 80.12 204 LYS A C 1
ATOM 1680 O O . LYS A 1 204 ? -4.214 3.845 -5.822 1.00 80.12 204 LYS A O 1
ATOM 1685 N N . LEU A 1 205 ? -2.957 4.576 -7.530 1.00 83.38 205 LEU A N 1
ATOM 1686 C CA . LEU A 1 205 ? -1.701 4.745 -6.777 1.00 83.38 205 LEU A CA 1
ATOM 1687 C C . LEU A 1 205 ? -1.230 6.205 -6.674 1.00 83.38 205 LEU A C 1
ATOM 1689 O O . LEU A 1 205 ? -0.120 6.459 -6.194 1.00 83.38 205 LEU A O 1
ATOM 1693 N N . LYS A 1 206 ? -2.037 7.166 -7.143 1.00 78.81 206 LYS A N 1
ATOM 1694 C CA . LYS A 1 206 ? -1.674 8.586 -7.148 1.00 78.81 206 LYS A CA 1
ATOM 1695 C C . LYS A 1 206 ? -1.424 9.059 -5.716 1.00 78.81 206 LYS A C 1
ATOM 1697 O O . LYS A 1 206 ? -2.230 8.797 -4.830 1.00 78.81 206 LYS A O 1
ATOM 1702 N N . GLY A 1 207 ? -0.290 9.725 -5.503 1.00 76.75 207 GLY A N 1
ATOM 1703 C CA . GLY A 1 207 ? 0.119 10.206 -4.180 1.00 76.75 207 GLY A CA 1
ATOM 1704 C C . GLY A 1 207 ? 0.552 9.111 -3.202 1.00 76.75 207 GLY A C 1
ATOM 1705 O O . GLY A 1 207 ? 0.794 9.428 -2.052 1.00 76.75 207 GLY A O 1
ATOM 1706 N N . LYS A 1 208 ? 0.664 7.841 -3.630 1.00 82.12 208 LYS A N 1
ATOM 1707 C CA . LYS A 1 208 ? 1.057 6.725 -2.748 1.00 82.12 208 LYS A CA 1
ATOM 1708 C C . LYS A 1 208 ? 2.374 6.075 -3.150 1.00 82.12 208 LYS A C 1
ATOM 1710 O O . LYS A 1 208 ? 3.199 5.763 -2.298 1.00 82.12 208 LYS A O 1
ATOM 1715 N N . ILE A 1 209 ? 2.568 5.839 -4.449 1.00 86.94 209 ILE A N 1
ATOM 1716 C CA . ILE A 1 209 ? 3.784 5.221 -4.994 1.00 86.94 209 ILE A CA 1
ATOM 1717 C C . ILE A 1 209 ? 4.219 5.968 -6.250 1.00 86.94 209 ILE A C 1
ATOM 1719 O O . ILE A 1 209 ? 3.410 6.272 -7.130 1.00 86.94 209 ILE A O 1
ATOM 1723 N N . ARG A 1 210 ? 5.526 6.196 -6.361 1.00 87.25 210 ARG A N 1
ATOM 1724 C CA . ARG A 1 210 ? 6.195 6.709 -7.552 1.00 87.25 210 ARG A CA 1
ATOM 1725 C C . ARG A 1 210 ? 7.233 5.710 -8.044 1.00 87.25 210 ARG A C 1
ATOM 1727 O O . ARG A 1 210 ? 7.992 5.158 -7.257 1.00 87.25 210 ARG A O 1
ATOM 1734 N N . PHE A 1 211 ? 7.311 5.532 -9.355 1.00 90.75 211 PHE A N 1
ATOM 1735 C CA . PHE A 1 211 ? 8.367 4.752 -9.996 1.00 90.75 211 PHE A CA 1
ATOM 1736 C C . PHE A 1 211 ? 9.457 5.699 -10.477 1.00 90.75 211 PHE A C 1
ATOM 1738 O O . PHE A 1 211 ? 9.167 6.662 -11.187 1.00 90.75 211 PHE A O 1
ATOM 1745 N N . VAL A 1 212 ? 10.692 5.451 -10.056 1.00 89.56 212 VAL A N 1
ATOM 1746 C CA . VAL A 1 212 ? 11.835 6.323 -10.335 1.00 89.56 212 VAL A CA 1
ATOM 1747 C C . VAL A 1 212 ? 12.861 5.534 -11.128 1.00 89.56 212 VAL A C 1
ATOM 1749 O O . VAL A 1 212 ? 13.331 4.495 -10.669 1.00 89.56 212 VAL A O 1
ATOM 1752 N N . PHE A 1 213 ? 13.191 6.039 -12.312 1.00 89.88 213 PHE A N 1
ATOM 1753 C CA . PHE A 1 213 ? 14.302 5.556 -13.125 1.00 89.88 213 PHE A CA 1
ATOM 1754 C C . PHE A 1 213 ? 15.530 6.428 -12.864 1.00 89.88 213 PHE A C 1
ATOM 1756 O O . PHE A 1 213 ? 15.383 7.610 -12.548 1.00 89.88 213 PHE A O 1
ATOM 1763 N N . ASN A 1 214 ? 16.729 5.875 -13.032 1.00 88.69 214 ASN A N 1
ATOM 1764 C CA . ASN A 1 214 ? 17.916 6.715 -13.191 1.00 88.69 214 ASN A CA 1
ATOM 1765 C C . ASN A 1 214 ? 17.951 7.369 -14.583 1.00 88.69 214 ASN A C 1
ATOM 1767 O O . ASN A 1 214 ? 17.189 6.992 -15.477 1.00 88.69 214 ASN A O 1
ATOM 1771 N N . ASN A 1 215 ? 18.872 8.317 -14.769 1.00 85.56 215 ASN A N 1
ATOM 1772 C CA . ASN A 1 215 ? 19.015 9.097 -16.004 1.00 85.56 215 ASN A CA 1
ATOM 1773 C C . ASN A 1 215 ? 19.118 8.207 -17.255 1.00 85.56 215 ASN A C 1
ATOM 1775 O O . ASN A 1 215 ? 18.395 8.421 -18.227 1.00 85.56 215 ASN A O 1
ATOM 1779 N N . ASP A 1 216 ? 19.916 7.139 -17.183 1.00 88.19 216 ASP A N 1
ATOM 1780 C CA . ASP A 1 216 ? 20.175 6.241 -18.320 1.00 88.19 216 ASP A CA 1
ATOM 1781 C C . ASP A 1 216 ? 19.137 5.122 -18.480 1.00 88.19 216 ASP A C 1
ATOM 1783 O O . ASP A 1 216 ? 19.301 4.226 -19.323 1.00 88.19 216 ASP A O 1
ATOM 1787 N N . LYS A 1 217 ? 18.094 5.139 -17.635 1.00 89.06 217 LYS A N 1
ATOM 1788 C CA . LYS A 1 217 ? 17.030 4.130 -17.548 1.00 89.06 217 LYS A CA 1
ATOM 1789 C C . LYS A 1 217 ? 17.587 2.704 -17.527 1.00 89.06 217 LYS A C 1
ATOM 1791 O O . LYS A 1 217 ? 17.086 1.830 -18.224 1.00 89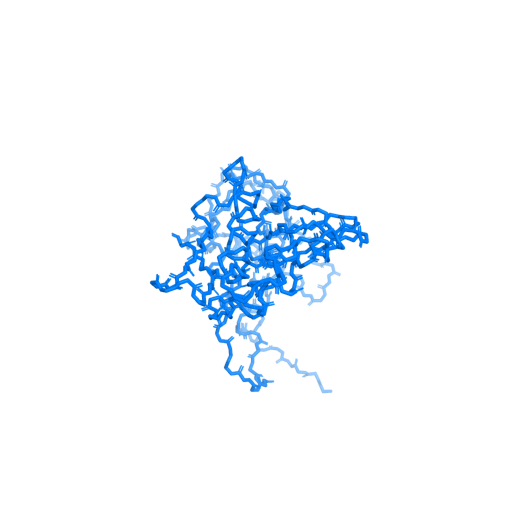.06 217 LYS A O 1
ATOM 1796 N N . THR A 1 218 ? 18.654 2.476 -16.767 1.00 86.81 218 THR A N 1
ATOM 1797 C CA . THR A 1 218 ? 19.253 1.150 -16.527 1.00 86.81 218 THR A CA 1
ATOM 1798 C C . THR A 1 218 ? 18.768 0.528 -15.224 1.00 86.81 218 THR A C 1
ATOM 1800 O O . THR A 1 218 ? 18.786 -0.697 -15.086 1.00 86.81 218 THR A O 1
ATOM 1803 N N . ILE A 1 219 ? 18.274 1.353 -14.300 1.00 90.25 219 ILE A N 1
ATOM 1804 C CA . ILE A 1 219 ? 17.675 0.923 -13.041 1.00 90.25 219 ILE A CA 1
ATOM 1805 C C . ILE A 1 219 ? 16.325 1.598 -12.817 1.00 90.25 219 ILE A C 1
ATOM 1807 O O . ILE A 1 219 ? 16.073 2.714 -13.277 1.00 90.25 219 ILE A O 1
ATOM 1811 N N . VAL A 1 220 ? 15.463 0.910 -12.079 1.00 91.38 220 VAL A N 1
ATOM 1812 C CA . VAL A 1 220 ? 14.165 1.404 -11.630 1.00 91.38 220 VAL A CA 1
ATOM 1813 C C . VAL A 1 220 ? 13.916 0.964 -10.192 1.00 91.38 220 VAL A C 1
ATOM 1815 O O . VAL A 1 220 ? 14.317 -0.125 -9.781 1.00 91.38 220 VAL A O 1
ATOM 1818 N N . LYS A 1 221 ? 13.237 1.813 -9.424 1.00 88.44 221 LYS A N 1
ATOM 1819 C CA . LYS A 1 221 ? 12.719 1.480 -8.095 1.00 88.44 221 LYS A CA 1
ATOM 1820 C C . LYS A 1 221 ? 11.307 2.010 -7.906 1.00 88.44 221 LYS A C 1
ATOM 1822 O O . LYS A 1 221 ? 10.911 2.987 -8.548 1.00 88.44 221 LYS A O 1
ATOM 1827 N N . ALA A 1 222 ? 10.566 1.393 -6.994 1.00 89.00 222 ALA A N 1
ATOM 1828 C CA . ALA A 1 222 ? 9.324 1.948 -6.481 1.00 89.00 222 ALA A CA 1
ATOM 1829 C C . ALA A 1 222 ? 9.594 2.660 -5.152 1.00 89.00 222 ALA A C 1
ATOM 1831 O O . ALA A 1 222 ? 10.218 2.099 -4.256 1.00 89.00 222 ALA A O 1
ATOM 1832 N N . VAL A 1 223 ? 9.138 3.905 -5.057 1.00 83.12 223 VAL A N 1
ATOM 1833 C CA . VAL A 1 223 ? 9.305 4.789 -3.902 1.00 83.12 223 VAL A CA 1
ATOM 1834 C C . VAL A 1 223 ? 7.937 5.119 -3.346 1.00 83.12 223 VAL A C 1
ATOM 1836 O O . VAL A 1 223 ? 7.025 5.453 -4.109 1.00 83.12 223 VAL A O 1
ATOM 1839 N N . ARG A 1 224 ? 7.787 5.038 -2.028 1.00 78.62 224 ARG A N 1
ATOM 1840 C CA . ARG A 1 224 ? 6.556 5.460 -1.374 1.00 78.62 224 ARG A CA 1
ATOM 1841 C C . ARG A 1 224 ? 6.502 6.985 -1.306 1.00 78.62 224 ARG A C 1
ATOM 1843 O O . ARG A 1 224 ? 7.513 7.651 -1.116 1.00 78.62 224 ARG A O 1
ATOM 1850 N N . LEU A 1 225 ? 5.312 7.533 -1.494 1.00 72.38 225 LEU A N 1
ATOM 1851 C CA . LEU A 1 225 ? 5.031 8.941 -1.245 1.00 72.38 225 LEU A CA 1
ATOM 1852 C C . LEU A 1 225 ? 4.308 9.031 0.106 1.00 72.38 225 LEU A C 1
ATOM 1854 O O . LEU A 1 225 ? 3.406 8.227 0.360 1.00 72.38 225 LEU A O 1
ATOM 1858 N N . VAL A 1 226 ? 4.789 9.926 0.973 1.00 59.38 226 VAL A N 1
ATOM 1859 C CA . VAL A 1 226 ? 4.210 10.242 2.290 1.00 59.38 226 VAL A CA 1
ATOM 1860 C C . VAL A 1 226 ? 3.137 11.305 2.116 1.00 59.38 226 VAL A C 1
ATOM 1862 O O . VAL A 1 226 ? 3.402 12.257 1.346 1.00 59.38 226 VAL A O 1
#

Secondary structure (DSSP, 8-state):
------HHHHHHHHHHHHHHHHHHHHTTS-TTPPEEEEPPP--STTPPPHHHHHHHHHHHHHTTSEEEEEEETTEEEEEE-HHHHHHHHHHHHHTT-----------TTSEEEEEETTEEEEEETTTPPPEEEEE-SSS--HHHHHHHHHHTTTT--EEHHHHHHHH--GGGSS-HHHHSTTTHHHHHHHHHHHHHHHHHGGGTTTTTEEEEE-TTSSEEEEEE--

Foldseek 3Di:
DPPPQDPVSLLLLQLLVLLVQVVVQPLVDDAPDWTWDFQDPCPDPNHDHSVSSVVSVVVCCVQVQKAFPDADPGGTGIHGPVVSSVVVNVVSVVVVDDDDDDDDPDDQQQWDWDDDPQWIWTAGGPRGDTQTQAGDPDDTALLRLLCVQQVVPAPDKDFLVSSLVSSDDPVVVPVVLCVDPVRNLVVSLVSSVVSVCSRCPPNSCPQAWDWDAPPVRGIIHIDGHD